Protein AF-A0A662PT00-F1 (afdb_monomer)

Solvent-accessible surface area (backbone atoms only — not comparable to full-atom values): 11000 Å² total; per-residue (Å²): 103,77,33,67,69,45,41,47,50,52,53,50,53,51,46,48,49,36,34,76,76,69,68,42,86,47,63,76,59,50,53,53,51,47,54,52,42,52,54,47,51,52,52,52,43,53,51,30,58,77,70,45,34,63,78,42,33,26,38,29,26,56,94,48,41,64,36,47,46,68,60,37,38,37,73,79,45,68,42,72,57,62,95,73,62,49,72,69,56,53,53,50,51,54,50,51,33,57,77,68,60,28,44,34,20,37,29,41,55,93,59,52,52,66,63,37,44,56,51,9,64,78,50,79,25,35,61,37,78,32,62,93,56,50,65,81,43,97,86,22,78,36,67,65,48,31,51,51,53,41,52,48,49,50,53,54,39,50,55,51,38,52,50,52,55,49,50,56,50,50,54,51,53,52,51,51,52,52,53,52,51,52,52,50,52,52,51,52,52,52,52,51,52,50,52,53,51,50,44,70,71,70,70,119

Nearest PDB structures (foldseek):
  4cl2-assembly1_A  TM=7.801E-01  e=2.275E-05  Candidatus Liberibacter asiaticus str. psy62
  4udo-assembly1_A  TM=7.852E-01  e=2.873E-05  Candidatus Liberibacter asiaticus
  6ixi-assembly1_A  TM=7.881E-01  e=6.137E-05  Candidatus Liberibacter asiaticus str. psy62
  5z2j-assembly1_A  TM=7.847E-01  e=5.151E-05  Candidatus Liberibacter asiaticus str. psy62
  5z35-assembly1_A  TM=7.641E-01  e=4.324E-05  Candidatus Liberibacter asiaticus str. psy62

Foldseek 3Di:
DLALVVVLVVLVVVQVCCCPPVVDHCPVVSVVVNVLSVVLLVVLLVVLVVLVQQLAEEEEEPVCVVLSVSSRHHHQHYDYQPVPDDPVNLVVLLVSLQVSLHAEYEAEVVSDQPSSVVSCVSSVHFYFYAYDDAPPDPVRHDSSSSSVVRSVSVSVRSVVSVVSVVVVVVVVVVVVVVVVVVVVVVVVVVVVVVVVVCPVVVPD

Structure (mmCIF, N/CA/C/O backbone):
data_AF-A0A662PT00-F1
#
_entry.id   AF-A0A662PT00-F1
#
loop_
_atom_site.group_PDB
_atom_site.id
_atom_site.type_symbol
_atom_site.label_atom_id
_atom_site.label_alt_id
_atom_site.label_comp_id
_atom_site.label_asym_id
_atom_site.label_entity_id
_atom_site.label_seq_id
_atom_site.pdbx_PDB_ins_code
_atom_site.Cartn_x
_atom_site.Cartn_y
_atom_site.Cartn_z
_atom_site.occupancy
_atom_site.B_iso_or_equiv
_atom_site.auth_seq_id
_atom_site.auth_comp_id
_atom_site.auth_asym_id
_atom_site.auth_atom_id
_atom_site.pdbx_PDB_model_num
ATOM 1 N N . TRP A 1 1 ? 2.957 -1.335 -15.073 1.00 71.12 1 TRP A N 1
ATOM 2 C CA . TRP A 1 1 ? 4.395 -1.021 -15.154 1.00 71.12 1 TRP A CA 1
ATOM 3 C C . TRP A 1 1 ? 5.099 -1.105 -13.794 1.00 71.12 1 TRP A C 1
ATOM 5 O O . TRP A 1 1 ? 6.283 -1.391 -13.790 1.00 71.12 1 TRP A O 1
ATOM 15 N N . ASN A 1 2 ? 4.392 -0.961 -12.662 1.00 83.88 2 ASN A N 1
ATOM 16 C CA . ASN A 1 2 ? 4.976 -1.017 -11.305 1.00 83.88 2 ASN A CA 1
ATOM 17 C C . ASN A 1 2 ? 5.178 -2.421 -10.706 1.00 83.88 2 ASN A C 1
ATOM 19 O O . ASN A 1 2 ? 5.623 -2.535 -9.570 1.00 83.88 2 ASN A O 1
ATOM 23 N N . THR A 1 3 ? 4.798 -3.494 -11.401 1.00 95.62 3 THR A N 1
ATOM 24 C CA . THR A 1 3 ? 5.005 -4.868 -10.913 1.00 95.62 3 THR A CA 1
ATOM 25 C C . THR A 1 3 ? 6.384 -5.376 -11.337 1.00 95.62 3 THR A C 1
ATOM 27 O O . THR A 1 3 ? 6.874 -4.939 -12.380 1.00 95.62 3 THR A O 1
ATOM 30 N N . PRO A 1 4 ? 7.009 -6.321 -10.605 1.00 96.50 4 PRO A N 1
ATOM 31 C CA . PRO A 1 4 ? 8.323 -6.850 -10.972 1.00 96.50 4 PRO A CA 1
ATOM 32 C C . PRO A 1 4 ? 8.405 -7.323 -12.423 1.00 96.50 4 PRO A C 1
ATOM 34 O O . PRO A 1 4 ? 9.339 -6.962 -13.131 1.00 96.50 4 PRO A O 1
ATOM 37 N N . ASP A 1 5 ? 7.408 -8.069 -12.901 1.00 96.69 5 ASP A N 1
ATOM 38 C CA . ASP A 1 5 ? 7.410 -8.579 -14.275 1.00 96.69 5 ASP A CA 1
ATOM 39 C C . ASP A 1 5 ? 7.285 -7.466 -15.312 1.00 96.69 5 ASP A C 1
ATOM 41 O O . ASP A 1 5 ? 8.015 -7.474 -16.303 1.00 96.69 5 ASP A O 1
ATOM 45 N N . ALA A 1 6 ? 6.446 -6.460 -15.051 1.00 95.00 6 ALA A N 1
ATOM 46 C CA . ALA A 1 6 ? 6.328 -5.312 -15.940 1.00 95.00 6 ALA A CA 1
ATOM 47 C C . ALA A 1 6 ? 7.619 -4.476 -15.957 1.00 95.00 6 ALA A C 1
ATOM 49 O O . ALA A 1 6 ? 8.035 -4.024 -17.020 1.00 95.00 6 ALA A O 1
ATOM 50 N N . ILE A 1 7 ? 8.286 -4.300 -14.810 1.00 94.50 7 ILE A N 1
ATOM 51 C CA . ILE A 1 7 ? 9.591 -3.626 -14.739 1.00 94.50 7 ILE A CA 1
ATOM 52 C C . ILE A 1 7 ? 10.624 -4.416 -15.552 1.00 94.50 7 ILE A C 1
ATOM 54 O O . ILE A 1 7 ? 11.298 -3.840 -16.404 1.00 94.50 7 ILE A O 1
ATOM 58 N N . LYS A 1 8 ? 10.725 -5.736 -15.344 1.00 97.12 8 LYS A N 1
ATOM 59 C CA . LYS A 1 8 ? 11.657 -6.604 -16.084 1.00 97.12 8 LYS A CA 1
ATOM 60 C C . LYS A 1 8 ? 11.428 -6.531 -17.592 1.00 97.12 8 LYS A C 1
ATOM 62 O O . LYS A 1 8 ? 12.392 -6.445 -18.346 1.00 97.12 8 LYS A O 1
ATOM 67 N N . GLU A 1 9 ? 10.173 -6.543 -18.035 1.00 97.31 9 GLU A N 1
ATOM 68 C CA . GLU A 1 9 ? 9.821 -6.386 -19.448 1.00 97.31 9 GLU A CA 1
ATOM 69 C C . GLU A 1 9 ? 10.352 -5.060 -20.011 1.00 97.31 9 GLU A C 1
ATOM 71 O O . GLU A 1 9 ? 11.078 -5.073 -21.003 1.00 97.31 9 GLU A O 1
ATOM 76 N N . ARG A 1 10 ? 10.116 -3.933 -19.324 1.00 95.38 10 ARG A N 1
ATOM 77 C CA . ARG A 1 10 ? 10.639 -2.629 -19.765 1.00 95.38 10 ARG A CA 1
ATOM 78 C C . ARG A 1 10 ? 12.167 -2.595 -19.823 1.00 95.38 10 ARG A C 1
ATOM 80 O O . ARG A 1 10 ? 12.727 -2.018 -20.749 1.00 95.38 10 ARG A O 1
ATOM 87 N N . TYR A 1 11 ? 12.853 -3.230 -18.871 1.00 95.88 11 TYR A N 1
ATOM 88 C CA . TYR A 1 11 ? 14.316 -3.342 -18.897 1.00 95.88 11 TYR A CA 1
ATOM 89 C C . TYR A 1 11 ? 14.810 -4.121 -20.123 1.00 95.88 11 TYR A C 1
ATOM 91 O O . TYR A 1 11 ? 15.782 -3.708 -20.757 1.00 95.88 11 TYR A O 1
ATOM 99 N N . ARG A 1 12 ? 14.127 -5.213 -20.490 1.00 98.00 12 ARG A N 1
ATOM 100 C CA . ARG A 1 12 ? 14.444 -5.981 -21.704 1.00 98.00 12 ARG A CA 1
ATOM 101 C C . ARG A 1 12 ? 14.199 -5.166 -22.969 1.00 98.00 12 ARG A C 1
ATOM 103 O O . ARG A 1 12 ? 15.032 -5.207 -23.869 1.00 98.00 12 ARG A O 1
ATOM 110 N N . ASP A 1 13 ? 13.108 -4.407 -23.025 1.00 97.62 13 ASP A N 1
ATOM 111 C CA . ASP A 1 13 ? 12.796 -3.550 -24.173 1.00 97.62 13 ASP A CA 1
ATOM 112 C C . ASP A 1 13 ? 13.850 -2.455 -24.369 1.00 97.62 13 ASP A C 1
ATOM 114 O O . ASP A 1 13 ? 14.323 -2.248 -25.486 1.00 97.62 13 ASP A O 1
ATOM 118 N N . VAL A 1 14 ? 14.286 -1.807 -23.283 1.00 96.81 14 VAL A N 1
ATOM 119 C CA . VAL A 1 14 ? 15.359 -0.802 -23.334 1.00 96.81 14 VAL A CA 1
ATOM 120 C C . VAL A 1 14 ? 16.681 -1.431 -23.773 1.00 96.81 14 VAL A C 1
ATOM 122 O O . VAL A 1 14 ? 17.345 -0.894 -24.654 1.00 96.81 14 VAL A O 1
ATOM 125 N N . ALA A 1 15 ? 17.062 -2.580 -23.209 1.00 98.06 15 ALA A N 1
ATOM 126 C CA . ALA A 1 15 ? 18.290 -3.271 -23.603 1.00 98.06 15 ALA A CA 1
ATOM 127 C C . ALA A 1 15 ? 18.279 -3.678 -25.087 1.00 98.06 15 ALA A C 1
ATOM 129 O O . ALA A 1 15 ? 19.283 -3.502 -25.779 1.00 98.06 15 ALA A O 1
ATOM 130 N N . ARG A 1 16 ? 17.132 -4.156 -25.591 1.00 98.25 16 ARG A N 1
ATOM 131 C CA . ARG A 1 16 ? 16.933 -4.470 -27.013 1.00 98.25 16 ARG A CA 1
ATOM 132 C C . ARG A 1 16 ? 17.108 -3.221 -27.878 1.00 98.25 16 ARG A C 1
ATOM 134 O O . ARG A 1 16 ? 17.896 -3.243 -28.814 1.00 98.25 16 ARG A O 1
ATOM 141 N N . ALA A 1 17 ? 16.461 -2.113 -27.517 1.00 98.38 17 ALA A N 1
ATOM 142 C CA . ALA A 1 17 ? 16.569 -0.858 -28.259 1.00 98.38 17 ALA A CA 1
ATOM 143 C C . ALA A 1 17 ? 18.011 -0.312 -28.297 1.00 98.38 17 ALA A C 1
ATOM 145 O O . ALA A 1 17 ? 18.476 0.135 -29.346 1.00 98.38 17 ALA A O 1
ATOM 146 N N . LEU A 1 18 ? 18.744 -0.386 -27.179 1.00 98.31 18 LEU A N 1
ATOM 147 C CA . LEU A 1 18 ? 20.156 0.014 -27.112 1.00 98.31 18 LEU A CA 1
ATOM 148 C C . LEU A 1 18 ? 21.034 -0.832 -28.045 1.00 98.31 18 LEU A C 1
ATOM 150 O O . LEU A 1 18 ? 21.890 -0.292 -28.751 1.00 98.31 18 LEU A O 1
ATOM 154 N N . LYS A 1 19 ? 20.791 -2.144 -28.096 1.00 97.94 19 LYS A N 1
ATOM 155 C CA . LYS A 1 19 ? 21.510 -3.052 -28.991 1.00 97.94 19 LYS A CA 1
ATOM 156 C C . LYS A 1 19 ? 21.178 -2.786 -30.458 1.00 97.94 19 LYS A C 1
ATOM 158 O O . LYS A 1 19 ? 22.085 -2.659 -31.279 1.00 97.94 19 LYS A O 1
ATOM 163 N N . ASP A 1 20 ? 19.898 -2.666 -30.789 1.00 98.06 20 ASP A N 1
ATOM 164 C CA . ASP A 1 20 ? 19.439 -2.593 -32.176 1.00 98.06 20 ASP A CA 1
ATOM 165 C C . ASP A 1 20 ? 19.802 -1.256 -32.827 1.00 98.06 20 ASP A C 1
ATOM 167 O O . ASP A 1 20 ? 20.324 -1.236 -33.949 1.00 98.06 20 ASP A O 1
ATOM 171 N N . HIS A 1 21 ? 19.599 -0.151 -32.104 1.00 98.31 21 HIS A N 1
ATOM 172 C CA . HIS A 1 21 ? 19.753 1.199 -32.646 1.00 98.31 21 HIS A CA 1
ATOM 173 C C . HIS A 1 21 ? 21.119 1.824 -32.371 1.00 98.31 21 HIS A C 1
ATOM 175 O O . HIS A 1 21 ? 21.613 2.569 -33.213 1.00 98.31 21 HIS A O 1
ATOM 181 N N . LEU A 1 22 ? 21.739 1.526 -31.225 1.00 97.94 22 LEU A N 1
ATOM 182 C CA . LEU A 1 22 ? 23.010 2.146 -30.825 1.00 97.94 22 LEU A CA 1
ATOM 183 C C . LEU A 1 22 ? 24.193 1.174 -30.845 1.00 97.94 22 LEU A C 1
ATOM 185 O O . LEU A 1 22 ? 25.317 1.589 -30.582 1.00 97.94 22 LEU A O 1
ATOM 189 N N . LYS A 1 23 ? 23.958 -0.109 -31.155 1.00 97.69 23 LYS A N 1
ATOM 190 C CA . LYS A 1 23 ? 24.977 -1.176 -31.134 1.00 97.69 23 LYS A CA 1
ATOM 191 C C . LYS A 1 23 ? 25.683 -1.305 -29.778 1.00 97.69 23 LYS A C 1
ATOM 193 O O . LYS A 1 23 ? 26.814 -1.777 -29.705 1.00 97.69 23 LYS A O 1
ATOM 198 N N . LEU A 1 24 ? 25.001 -0.912 -28.701 1.00 97.81 24 LEU A N 1
ATOM 199 C CA . LEU A 1 24 ? 25.491 -1.030 -27.331 1.00 97.81 24 LEU A CA 1
ATOM 200 C C . LEU A 1 24 ? 24.975 -2.331 -26.714 1.00 97.81 24 LEU A C 1
ATOM 202 O O . LEU A 1 24 ? 23.777 -2.466 -26.465 1.00 97.81 24 LEU A O 1
ATOM 206 N N . ASP A 1 25 ? 25.877 -3.273 -26.439 1.00 97.00 25 ASP A N 1
ATOM 207 C CA . ASP A 1 25 ? 25.532 -4.478 -25.684 1.00 97.00 25 ASP A CA 1
ATOM 208 C C . ASP A 1 25 ? 25.566 -4.195 -24.177 1.00 97.00 25 ASP A C 1
ATOM 210 O O . ASP A 1 25 ? 26.591 -3.820 -23.606 1.00 97.00 25 ASP A O 1
ATOM 214 N N . VAL A 1 26 ? 24.412 -4.355 -23.533 1.00 97.88 26 VAL A N 1
ATOM 215 C CA . VAL A 1 26 ? 24.227 -4.154 -22.092 1.00 97.88 26 VAL A CA 1
ATOM 216 C C . VAL A 1 26 ? 23.716 -5.415 -21.390 1.00 97.88 26 VAL A C 1
ATOM 218 O O . VAL A 1 26 ? 23.198 -5.313 -20.278 1.00 97.88 26 VAL A O 1
ATOM 221 N N . SER A 1 27 ? 23.859 -6.593 -22.008 1.00 97.00 27 SER A N 1
ATOM 222 C CA . SER A 1 27 ? 23.296 -7.863 -21.517 1.00 97.00 27 SER A CA 1
ATOM 223 C C . SER A 1 27 ? 23.733 -8.184 -20.081 1.00 97.00 27 SER A C 1
ATOM 225 O O . SER A 1 27 ? 22.884 -8.377 -19.215 1.00 97.00 27 SER A O 1
ATOM 227 N N . ASP A 1 28 ? 25.026 -8.056 -19.761 1.00 97.50 28 ASP A N 1
ATOM 228 C CA . ASP A 1 28 ? 25.530 -8.276 -18.395 1.00 97.50 28 ASP A CA 1
ATOM 229 C C . ASP A 1 28 ? 24.889 -7.338 -17.357 1.00 97.50 28 ASP A C 1
ATOM 231 O O . ASP A 1 28 ? 24.676 -7.702 -16.196 1.00 97.50 28 ASP A O 1
ATOM 235 N N . ARG A 1 29 ? 24.623 -6.080 -17.741 1.00 96.94 29 ARG A N 1
ATOM 236 C CA . ARG A 1 29 ? 23.976 -5.093 -16.860 1.00 96.94 29 ARG A CA 1
ATOM 237 C C . ARG A 1 29 ? 22.498 -5.422 -16.689 1.00 96.94 29 ARG A C 1
ATOM 239 O O . ARG A 1 29 ? 21.998 -5.333 -15.568 1.00 96.94 29 ARG A O 1
ATOM 246 N N . LEU A 1 30 ? 21.830 -5.812 -17.774 1.00 97.88 30 LEU A N 1
ATOM 247 C CA . LEU A 1 30 ? 20.444 -6.260 -17.758 1.00 97.88 30 LEU A CA 1
ATOM 248 C C . LEU A 1 30 ? 20.278 -7.442 -16.799 1.00 97.88 30 LEU A C 1
ATOM 250 O O . LEU A 1 30 ? 19.452 -7.350 -15.896 1.00 97.88 30 LEU A O 1
ATOM 254 N N . ASP A 1 31 ? 21.099 -8.484 -16.913 1.00 98.19 31 ASP A N 1
ATOM 255 C CA . ASP A 1 31 ? 20.992 -9.688 -16.079 1.00 98.19 31 ASP A CA 1
ATOM 256 C C . ASP A 1 31 ? 21.139 -9.384 -14.586 1.00 98.19 31 ASP A C 1
ATOM 258 O O . ASP A 1 31 ? 20.368 -9.884 -13.757 1.00 98.19 31 ASP A O 1
ATOM 262 N N . ARG A 1 32 ? 22.061 -8.481 -14.226 1.00 97.38 32 ARG A N 1
ATOM 263 C CA . ARG A 1 32 ? 22.185 -7.993 -12.843 1.00 97.38 32 ARG A CA 1
ATOM 264 C C . ARG A 1 32 ? 20.936 -7.247 -12.383 1.00 97.38 32 ARG A C 1
ATOM 266 O O . ARG A 1 32 ? 20.493 -7.443 -11.251 1.00 97.38 32 ARG A O 1
ATOM 273 N N . CYS A 1 33 ? 20.358 -6.398 -13.233 1.00 96.56 33 CYS A N 1
ATOM 274 C CA . CYS A 1 33 ? 19.126 -5.681 -12.912 1.00 96.56 33 CYS A CA 1
ATOM 275 C C . CYS A 1 33 ? 17.938 -6.635 -12.731 1.00 96.56 33 CYS A C 1
ATOM 277 O O . CYS A 1 33 ? 17.226 -6.513 -11.735 1.00 96.56 33 CYS A O 1
ATOM 279 N N . LEU A 1 34 ? 17.754 -7.601 -13.636 1.00 98.00 34 LEU A N 1
ATOM 280 C CA . LEU A 1 34 ? 16.685 -8.601 -13.557 1.00 98.00 34 LEU A CA 1
ATOM 281 C C . LEU A 1 34 ? 16.813 -9.445 -12.281 1.00 98.00 34 LEU A C 1
ATOM 283 O O . LEU A 1 34 ? 15.862 -9.523 -11.504 1.00 98.00 34 LEU A O 1
ATOM 287 N N . SER A 1 35 ? 18.013 -9.959 -11.996 1.00 97.69 35 SER A N 1
ATOM 288 C CA . SER A 1 35 ? 18.291 -10.733 -10.776 1.00 97.69 35 SER A CA 1
ATOM 289 C C . SER A 1 35 ? 17.997 -9.931 -9.505 1.00 97.69 35 SER A C 1
ATOM 291 O O . SER A 1 35 ? 17.444 -10.446 -8.533 1.00 97.69 35 SER A O 1
ATOM 293 N N . ARG A 1 36 ? 18.334 -8.634 -9.502 1.00 96.56 36 ARG A N 1
ATOM 294 C CA . ARG A 1 36 ? 18.062 -7.743 -8.368 1.00 96.56 36 ARG A CA 1
ATOM 295 C C . ARG A 1 36 ? 16.564 -7.497 -8.174 1.00 96.56 36 ARG A C 1
ATOM 297 O O . ARG A 1 36 ? 16.127 -7.420 -7.026 1.00 96.56 36 ARG A O 1
ATOM 304 N N . ILE A 1 37 ? 15.797 -7.377 -9.259 1.00 97.56 37 ILE A N 1
ATOM 305 C CA . ILE A 1 37 ? 14.335 -7.250 -9.205 1.00 97.56 37 ILE A CA 1
ATOM 306 C C . ILE A 1 37 ? 13.723 -8.514 -8.593 1.00 97.56 37 ILE A C 1
ATOM 308 O 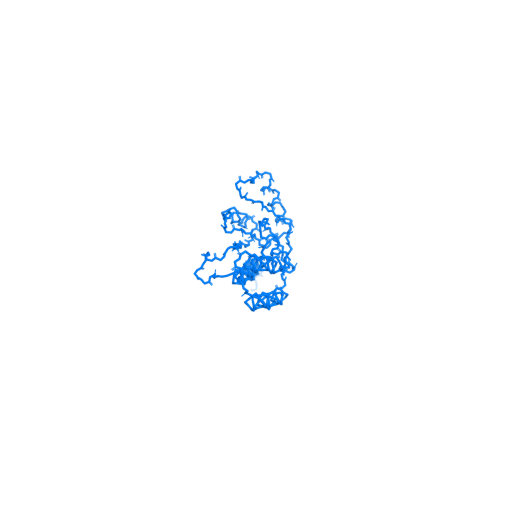O . ILE A 1 37 ? 12.936 -8.392 -7.658 1.00 97.56 37 ILE A O 1
ATOM 312 N N . ASP A 1 38 ? 14.126 -9.704 -9.043 1.00 98.19 38 ASP A N 1
ATOM 313 C CA . ASP A 1 38 ? 13.586 -10.976 -8.538 1.00 98.19 38 ASP A CA 1
ATOM 314 C C . ASP A 1 38 ? 13.935 -11.218 -7.063 1.00 98.19 38 ASP A C 1
ATOM 316 O O . ASP A 1 38 ? 13.073 -11.612 -6.269 1.00 98.19 38 ASP A O 1
ATOM 320 N N . ALA A 1 39 ? 15.170 -10.906 -6.659 1.00 98.06 39 ALA A N 1
ATOM 321 C CA . ALA A 1 39 ? 15.586 -11.005 -5.262 1.00 98.06 39 ALA A CA 1
ATOM 322 C C . ALA A 1 39 ? 14.716 -10.124 -4.350 1.00 98.06 39 ALA A C 1
ATOM 324 O O . ALA A 1 39 ? 14.270 -10.561 -3.290 1.00 98.06 39 ALA A O 1
ATOM 325 N N . ILE A 1 40 ? 14.433 -8.890 -4.772 1.00 97.56 40 ILE A N 1
ATOM 326 C CA . ILE A 1 40 ? 13.632 -7.954 -3.975 1.00 97.56 40 ILE A CA 1
ATOM 327 C C . ILE A 1 40 ? 12.153 -8.306 -4.023 1.00 97.56 40 ILE A C 1
ATOM 329 O O . ILE A 1 40 ? 11.498 -8.262 -2.989 1.00 97.56 40 ILE A O 1
ATOM 333 N N . ALA A 1 41 ? 11.631 -8.718 -5.176 1.00 98.12 41 ALA A N 1
ATOM 334 C CA . ALA A 1 41 ? 10.270 -9.225 -5.292 1.00 98.12 41 ALA A CA 1
ATOM 335 C C . ALA A 1 41 ? 10.023 -10.377 -4.304 1.00 98.12 41 ALA A C 1
ATOM 337 O O . ALA A 1 41 ? 9.034 -10.359 -3.573 1.00 98.12 41 ALA A O 1
ATOM 338 N N . THR A 1 42 ? 10.966 -11.320 -4.219 1.00 98.44 42 THR A N 1
ATOM 339 C CA . THR A 1 42 ? 10.922 -12.447 -3.276 1.00 98.44 42 THR A CA 1
ATOM 340 C C . THR A 1 42 ? 10.948 -11.974 -1.821 1.00 98.44 42 THR A C 1
ATOM 342 O O . THR A 1 42 ? 10.119 -12.398 -1.017 1.00 98.44 42 THR A O 1
ATOM 345 N N . GLN A 1 43 ? 11.8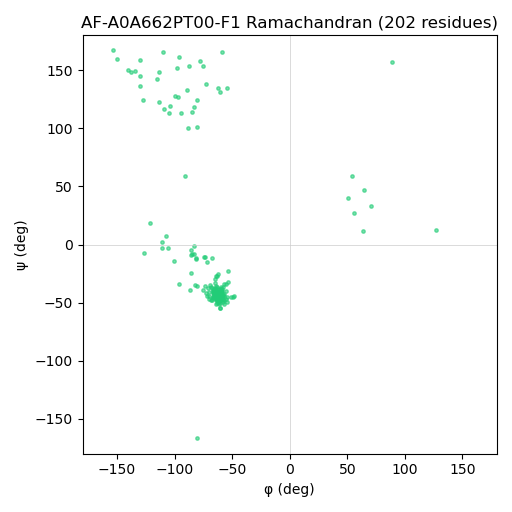57 -11.055 -1.477 1.00 98.31 43 GLN A N 1
ATOM 346 C CA . GLN A 1 43 ? 11.945 -10.483 -0.127 1.00 98.31 43 GLN A CA 1
ATOM 347 C C . GLN A 1 43 ? 10.650 -9.774 0.287 1.00 98.31 43 GLN A C 1
ATOM 349 O O . GLN A 1 43 ? 10.148 -9.995 1.388 1.00 98.31 43 GLN A O 1
ATOM 354 N N . LEU A 1 44 ? 10.093 -8.946 -0.598 1.00 98.38 44 LEU A N 1
ATOM 355 C CA . LEU A 1 44 ? 8.868 -8.197 -0.329 1.00 98.38 44 LEU A CA 1
ATOM 356 C C . LEU A 1 44 ? 7.655 -9.116 -0.222 1.00 98.38 44 LEU A C 1
ATOM 358 O O . LEU A 1 44 ? 6.808 -8.887 0.634 1.00 98.38 44 LEU A O 1
ATOM 362 N N . LYS A 1 45 ? 7.587 -10.178 -1.031 1.00 98.12 45 LYS A N 1
ATOM 363 C CA . LYS A 1 45 ? 6.536 -11.194 -0.923 1.00 98.12 45 LYS A CA 1
ATOM 364 C C . LYS A 1 45 ? 6.573 -11.928 0.407 1.00 98.12 45 LYS A C 1
ATOM 366 O O . LYS A 1 45 ? 5.543 -12.012 1.067 1.00 98.12 45 LYS A O 1
ATOM 371 N N . LYS A 1 46 ? 7.758 -12.369 0.832 1.00 98.38 46 LYS A N 1
ATOM 372 C CA . LYS A 1 46 ? 7.938 -12.987 2.147 1.00 98.38 46 LYS A CA 1
ATOM 373 C C . LYS A 1 46 ? 7.501 -12.037 3.264 1.00 98.38 46 LYS A C 1
ATOM 375 O O . LYS A 1 46 ? 6.726 -12.419 4.134 1.00 98.38 46 LYS A O 1
ATOM 380 N N . ARG A 1 47 ? 7.937 -10.774 3.211 1.00 98.25 47 ARG A N 1
ATOM 381 C CA . ARG A 1 47 ? 7.549 -9.778 4.216 1.00 98.25 47 ARG A CA 1
ATOM 382 C C . ARG A 1 47 ? 6.043 -9.508 4.221 1.00 98.25 47 ARG A C 1
ATOM 384 O O . ARG A 1 47 ? 5.450 -9.357 5.281 1.00 98.25 47 ARG A O 1
ATOM 391 N N . ALA A 1 48 ? 5.422 -9.466 3.048 1.00 98.06 48 ALA A N 1
ATOM 392 C CA . ALA A 1 48 ? 3.984 -9.287 2.914 1.00 98.06 48 ALA A CA 1
ATOM 393 C C . ALA A 1 48 ? 3.193 -10.450 3.542 1.00 98.06 48 ALA A C 1
ATOM 395 O O . ALA A 1 48 ? 2.147 -10.227 4.149 1.00 98.06 48 ALA A O 1
ATOM 396 N N . GLU A 1 49 ? 3.699 -11.680 3.442 1.00 96.81 49 GLU A N 1
ATOM 397 C CA . GLU A 1 49 ? 3.122 -12.840 4.129 1.00 96.81 49 GLU A CA 1
ATOM 398 C C . GLU A 1 49 ? 3.272 -12.738 5.651 1.00 96.81 49 GLU A C 1
ATOM 400 O O . GLU A 1 49 ? 2.289 -12.935 6.358 1.00 96.81 49 GLU A O 1
ATOM 405 N N . GLU A 1 50 ? 4.453 -12.355 6.148 1.00 96.62 50 GLU A N 1
ATOM 406 C CA . GLU A 1 50 ? 4.712 -12.152 7.585 1.00 96.62 50 GLU A CA 1
ATOM 407 C C . GLU A 1 50 ? 3.798 -11.087 8.211 1.00 96.62 50 GLU A C 1
ATOM 409 O O . GLU A 1 50 ? 3.352 -11.247 9.343 1.00 96.62 50 GLU A O 1
ATOM 414 N N . VAL A 1 51 ? 3.517 -10.007 7.476 1.00 95.94 51 VAL A N 1
ATOM 415 C CA . VAL A 1 51 ? 2.629 -8.911 7.912 1.00 95.94 51 VAL A CA 1
ATOM 416 C C . VAL A 1 51 ? 1.147 -9.243 7.665 1.00 95.94 51 VAL A C 1
ATOM 418 O O . VAL A 1 51 ? 0.262 -8.516 8.098 1.00 95.94 51 VAL A O 1
ATOM 421 N N . GLY A 1 52 ? 0.837 -10.342 6.972 1.00 96.12 52 GLY A N 1
ATOM 422 C CA . GLY A 1 52 ? -0.544 -10.762 6.744 1.00 96.12 52 GLY A CA 1
ATOM 423 C C . GLY A 1 52 ? -1.328 -9.868 5.778 1.00 96.12 52 GLY A C 1
ATOM 424 O O . GLY A 1 52 ? -2.542 -9.752 5.913 1.00 96.12 52 GLY A O 1
ATOM 425 N N . VAL A 1 53 ? -0.685 -9.277 4.759 1.00 96.88 53 VAL A N 1
ATOM 426 C CA . VAL A 1 53 ? -1.316 -8.277 3.861 1.00 96.88 53 VAL A CA 1
ATOM 427 C C . VAL A 1 53 ? -2.628 -8.728 3.199 1.00 96.88 53 VAL A C 1
ATOM 429 O O . VAL A 1 53 ? -3.432 -7.892 2.798 1.00 96.88 53 VAL A O 1
ATOM 432 N N . LYS A 1 54 ? -2.859 -10.041 3.078 1.00 96.44 54 LYS A N 1
ATOM 433 C CA . LYS A 1 54 ? -4.046 -10.624 2.431 1.00 96.44 54 LYS A CA 1
ATOM 434 C C . LYS A 1 54 ? -5.354 -10.304 3.158 1.00 96.44 54 LYS A C 1
ATOM 436 O O . LYS A 1 54 ? -6.402 -10.280 2.519 1.00 96.44 54 LYS A O 1
ATOM 441 N N . SER A 1 55 ? -5.310 -10.074 4.472 1.00 96.25 55 SER A N 1
ATOM 442 C 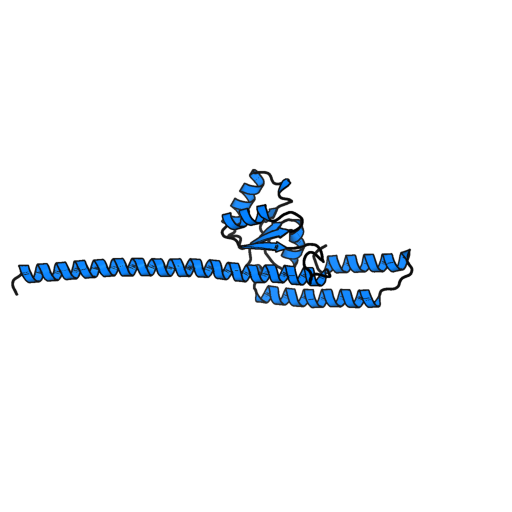CA . SER A 1 55 ? -6.489 -9.676 5.255 1.00 96.25 55 SER A CA 1
ATOM 443 C C . SER A 1 55 ? -6.785 -8.176 5.157 1.00 96.25 55 SER A C 1
ATOM 445 O O . SER A 1 55 ? -7.870 -7.736 5.538 1.00 96.25 55 SER A O 1
ATOM 447 N N . ILE A 1 56 ? -5.846 -7.388 4.625 1.00 98.31 56 ILE A N 1
ATOM 448 C CA . ILE A 1 56 ? -5.930 -5.933 4.578 1.00 98.31 56 ILE A CA 1
ATOM 449 C C . ILE A 1 56 ? -6.735 -5.505 3.355 1.00 98.31 56 ILE A C 1
ATOM 451 O O . ILE A 1 56 ? -6.321 -5.687 2.206 1.00 98.31 56 ILE A O 1
ATOM 455 N N . LYS A 1 57 ? -7.898 -4.910 3.623 1.00 98.69 57 LYS A N 1
ATOM 456 C CA . LYS A 1 57 ? -8.782 -4.327 2.613 1.00 98.69 57 LYS A CA 1
ATOM 457 C C . LYS A 1 57 ? -8.421 -2.873 2.365 1.00 98.69 57 LYS A C 1
ATOM 459 O O . LYS A 1 57 ? -8.266 -2.102 3.314 1.00 98.69 57 LYS A O 1
ATOM 464 N N . VAL A 1 58 ? -8.318 -2.498 1.094 1.00 98.81 58 VAL A N 1
ATOM 465 C CA . VAL A 1 58 ? -7.867 -1.166 0.685 1.00 98.81 58 VAL A CA 1
ATOM 466 C C . VAL A 1 58 ? -8.734 -0.564 -0.407 1.00 98.81 58 VAL A C 1
ATOM 468 O O . VAL A 1 58 ? -9.246 -1.271 -1.278 1.00 98.81 58 VAL A O 1
ATOM 471 N N . ILE A 1 59 ? -8.831 0.763 -0.394 1.00 98.81 59 ILE A N 1
ATOM 472 C CA . ILE A 1 59 ? -9.250 1.548 -1.556 1.00 98.81 59 ILE A CA 1
ATOM 473 C C . ILE A 1 59 ? -7.988 2.106 -2.200 1.00 98.81 59 ILE A C 1
ATOM 475 O O . ILE A 1 59 ? -7.163 2.707 -1.517 1.00 98.81 59 ILE A O 1
ATOM 479 N N . CYS A 1 60 ? -7.803 1.902 -3.500 1.00 98.50 60 CYS A N 1
ATOM 480 C CA . CYS A 1 60 ? -6.538 2.216 -4.161 1.00 98.50 60 CYS A CA 1
ATOM 481 C C . CYS A 1 60 ? -6.739 3.045 -5.425 1.00 98.50 60 CYS A C 1
ATOM 483 O O . CYS A 1 60 ? -7.594 2.728 -6.246 1.00 98.50 60 CYS A O 1
ATOM 485 N N . MET A 1 61 ? -5.917 4.071 -5.631 1.00 97.69 61 MET A N 1
ATOM 486 C CA . MET A 1 61 ? -5.908 4.763 -6.910 1.00 97.69 61 MET A CA 1
ATOM 487 C C . MET A 1 61 ? -5.487 3.798 -8.032 1.00 97.69 61 MET A C 1
ATOM 489 O O . MET A 1 61 ? -4.498 3.069 -7.899 1.00 97.69 61 MET A O 1
ATOM 493 N N . SER A 1 62 ? -6.199 3.813 -9.161 1.00 96.50 62 SER A N 1
ATOM 494 C CA . SER A 1 62 ? -6.056 2.820 -10.239 1.00 96.50 62 SER A CA 1
ATOM 495 C C . SER A 1 62 ? -4.622 2.645 -10.752 1.00 96.50 62 SER A C 1
ATOM 497 O O . SER A 1 62 ? -4.214 1.530 -11.079 1.00 96.50 62 SER A O 1
ATOM 499 N N . TRP A 1 63 ? -3.806 3.707 -10.753 1.00 95.31 63 TRP A N 1
ATOM 500 C CA . TRP A 1 63 ? -2.398 3.645 -11.173 1.00 95.31 63 TRP A CA 1
ATOM 501 C C . TRP A 1 63 ? -1.529 2.731 -10.299 1.00 95.31 63 TRP A C 1
ATOM 503 O O . TRP A 1 63 ? -0.527 2.202 -10.775 1.00 95.31 63 TRP A O 1
ATOM 51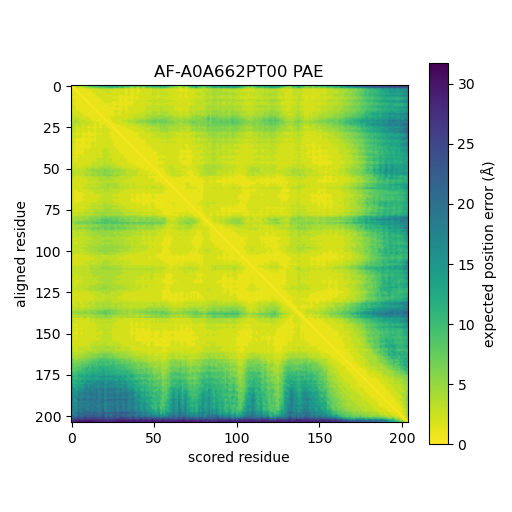3 N N . GLN A 1 64 ? -1.915 2.527 -9.038 1.00 97.81 64 GLN A N 1
ATOM 514 C CA . GLN A 1 64 ? -1.182 1.717 -8.065 1.00 97.81 64 GLN A CA 1
ATOM 515 C C . GLN A 1 64 ? -1.767 0.314 -7.878 1.00 97.81 64 GLN A C 1
ATOM 517 O O . GLN A 1 64 ? -1.076 -0.574 -7.369 1.00 97.81 64 GLN A O 1
ATOM 522 N N . LYS A 1 65 ? -2.996 0.072 -8.351 1.00 97.31 65 LYS A N 1
ATOM 523 C CA . LYS A 1 65 ? -3.729 -1.190 -8.160 1.00 97.31 65 LYS A CA 1
ATOM 524 C C . LYS A 1 65 ? -2.907 -2.423 -8.513 1.00 97.31 65 LYS A C 1
ATOM 526 O O . LYS A 1 65 ? -2.902 -3.388 -7.753 1.00 97.31 65 LYS A O 1
ATOM 531 N N . ALA A 1 66 ? -2.199 -2.400 -9.643 1.00 97.56 66 ALA A N 1
ATOM 532 C CA . ALA A 1 66 ? -1.410 -3.543 -10.094 1.00 97.56 66 ALA A CA 1
ATOM 533 C C . ALA A 1 66 ? -0.300 -3.915 -9.097 1.00 97.56 66 ALA A C 1
ATOM 535 O O . ALA A 1 66 ? -0.114 -5.091 -8.799 1.00 97.56 66 ALA A O 1
ATOM 536 N N . PHE A 1 67 ? 0.411 -2.923 -8.552 1.00 98.19 67 PHE A N 1
ATOM 537 C CA . PHE A 1 67 ? 1.465 -3.152 -7.562 1.00 98.19 67 PHE A CA 1
ATOM 538 C C . PHE A 1 67 ? 0.893 -3.617 -6.221 1.00 98.19 67 PHE A C 1
ATOM 540 O O . PHE A 1 67 ? 1.383 -4.581 -5.641 1.00 98.19 67 PHE A O 1
ATOM 547 N N . VAL A 1 68 ? -0.180 -2.974 -5.763 1.00 98.31 68 VAL A N 1
ATOM 548 C CA . VAL A 1 68 ? -0.860 -3.297 -4.501 1.00 98.31 68 VAL A CA 1
ATOM 549 C C . VAL A 1 68 ? -1.434 -4.719 -4.523 1.00 98.31 68 VAL A C 1
ATOM 551 O O . VAL A 1 68 ? -1.219 -5.496 -3.591 1.00 98.31 68 VAL A O 1
ATOM 554 N N . SER A 1 69 ? -2.085 -5.092 -5.627 1.00 98.12 69 SER A N 1
ATOM 555 C CA . SER A 1 69 ? -2.604 -6.450 -5.840 1.00 98.12 69 SER A CA 1
ATOM 556 C C . SER A 1 69 ? -1.464 -7.458 -5.963 1.00 98.12 69 SER A C 1
ATOM 558 O O . SER A 1 69 ? -1.527 -8.537 -5.377 1.00 98.12 69 SER A O 1
ATOM 560 N N . TRP A 1 70 ? -0.388 -7.101 -6.680 1.00 98.38 70 TRP A N 1
ATOM 561 C CA . TRP A 1 70 ? 0.805 -7.937 -6.750 1.00 98.38 70 TRP A CA 1
ATOM 562 C C . TRP A 1 70 ? 1.392 -8.176 -5.365 1.00 98.38 70 TRP A C 1
ATOM 564 O O . TRP A 1 70 ? 1.754 -9.309 -5.097 1.00 98.38 70 TRP A O 1
ATOM 574 N N . LEU A 1 71 ? 1.459 -7.182 -4.474 1.00 98.19 71 LEU A N 1
ATOM 575 C CA . LEU A 1 71 ? 1.994 -7.365 -3.122 1.00 98.19 71 LEU A CA 1
ATOM 576 C C . LEU A 1 71 ? 1.123 -8.336 -2.306 1.00 98.19 71 LEU A C 1
ATOM 578 O O . LEU A 1 71 ? 1.656 -9.199 -1.611 1.00 98.19 71 LEU A O 1
ATOM 582 N N . GLY A 1 72 ? -0.196 -8.294 -2.511 1.00 98.12 72 GLY A N 1
ATOM 583 C CA . GLY A 1 72 ? -1.155 -9.275 -1.994 1.00 98.12 72 GLY A CA 1
ATOM 584 C C . GLY A 1 72 ? -2.322 -8.679 -1.211 1.00 98.12 72 GLY A C 1
ATOM 585 O O . GLY A 1 72 ? -3.013 -9.434 -0.534 1.00 98.12 72 GLY A O 1
ATOM 586 N N . LEU A 1 73 ? -2.525 -7.359 -1.268 1.00 98.44 73 LEU A N 1
ATOM 587 C CA . LEU A 1 73 ? -3.628 -6.688 -0.580 1.00 98.44 73 LEU A CA 1
ATOM 588 C C . LEU A 1 73 ? -4.955 -6.913 -1.307 1.00 98.44 73 LEU A C 1
ATOM 590 O O . LEU A 1 73 ? -4.994 -7.078 -2.528 1.00 98.44 73 LEU A O 1
ATOM 594 N N . ASN A 1 74 ? -6.051 -6.844 -0.554 1.00 98.25 74 ASN A N 1
ATOM 595 C CA . ASN A 1 74 ? -7.396 -6.932 -1.100 1.00 98.25 74 ASN A CA 1
ATOM 596 C C . ASN A 1 74 ? -7.901 -5.539 -1.511 1.00 98.25 74 ASN A C 1
ATOM 598 O O . ASN A 1 74 ? -8.333 -4.746 -0.673 1.00 98.25 74 ASN A O 1
ATOM 602 N N . VAL A 1 75 ? -7.832 -5.225 -2.805 1.00 98.50 75 VAL A N 1
ATOM 603 C CA . VAL A 1 75 ? -8.351 -3.963 -3.351 1.00 98.50 75 VAL A CA 1
ATOM 604 C C . VAL A 1 75 ? -9.866 -4.075 -3.529 1.00 98.50 75 VAL A C 1
ATOM 606 O O . VAL A 1 75 ? -10.331 -4.655 -4.508 1.00 98.50 75 VAL A O 1
ATOM 609 N N . VAL A 1 76 ? -10.635 -3.509 -2.596 1.00 98.56 76 VAL A N 1
ATOM 610 C CA . VAL A 1 76 ? -12.110 -3.599 -2.596 1.00 98.56 76 VAL A CA 1
ATOM 611 C C . VAL A 1 76 ? -12.776 -2.523 -3.452 1.00 98.56 76 VAL A C 1
ATOM 613 O O . VAL A 1 76 ? -13.882 -2.716 -3.947 1.00 98.56 76 VAL A O 1
ATOM 616 N N . ALA A 1 77 ? -12.097 -1.396 -3.660 1.00 98.38 77 ALA A N 1
ATOM 617 C CA . ALA A 1 77 ? -12.503 -0.385 -4.623 1.00 98.38 77 ALA A CA 1
ATOM 618 C C . ALA A 1 77 ? -11.282 0.352 -5.173 1.00 98.38 77 ALA A C 1
ATOM 620 O O . ALA A 1 77 ? -10.211 0.381 -4.560 1.00 98.38 77 ALA A O 1
ATOM 621 N N . GLU A 1 78 ? -11.464 0.979 -6.326 1.00 97.56 78 GLU A N 1
ATOM 622 C CA . GLU A 1 78 ? -10.464 1.847 -6.925 1.00 97.56 78 GLU A CA 1
ATOM 623 C C . GLU A 1 78 ? -11.060 3.185 -7.336 1.00 97.56 78 GLU A C 1
ATOM 625 O O . GLU A 1 78 ? -12.271 3.302 -7.523 1.00 97.56 78 GLU A O 1
ATOM 630 N N . TYR A 1 79 ? -10.200 4.187 -7.471 1.00 97.62 79 TYR A N 1
ATOM 631 C CA . TYR A 1 79 ? -10.585 5.505 -7.955 1.00 97.62 79 TYR A CA 1
ATOM 632 C C . TYR A 1 79 ? -9.549 6.046 -8.938 1.00 97.62 79 TYR A C 1
ATOM 634 O O . TYR A 1 79 ? -8.358 5.728 -8.870 1.00 97.62 79 TYR A O 1
ATOM 642 N N . GLY A 1 80 ? -10.031 6.838 -9.891 1.00 94.88 80 GLY A N 1
ATOM 643 C CA . GLY A 1 80 ? -9.194 7.512 -10.872 1.00 94.88 80 GLY A CA 1
ATOM 644 C C . GLY A 1 80 ? -8.541 8.783 -10.318 1.00 94.88 80 GLY A C 1
ATOM 645 O O . GLY A 1 80 ? -8.542 9.022 -9.111 1.00 94.88 80 GLY A O 1
ATOM 646 N N . PRO A 1 81 ? -7.985 9.621 -11.204 1.00 91.31 81 PRO A N 1
ATOM 647 C CA . PRO A 1 81 ? -7.498 10.942 -10.832 1.00 91.31 81 PRO A CA 1
ATOM 648 C C . PRO A 1 81 ? -8.590 11.777 -10.129 1.00 91.31 81 PRO A C 1
ATOM 650 O O . PRO A 1 81 ? -9.726 11.787 -10.618 1.00 91.31 81 PRO A O 1
ATOM 653 N N . PRO A 1 82 ? -8.286 12.462 -9.008 1.00 90.06 82 PRO A N 1
ATOM 654 C CA . PRO A 1 82 ? -9.291 13.158 -8.205 1.00 90.06 82 PRO A CA 1
ATOM 655 C C . PRO A 1 82 ? -10.106 14.196 -8.979 1.00 90.06 82 PRO A C 1
ATOM 657 O O . PRO A 1 82 ? -11.296 14.352 -8.730 1.00 90.06 82 PRO A O 1
ATOM 660 N N . GLU A 1 83 ? -9.495 14.865 -9.957 1.00 90.62 83 GLU A N 1
ATOM 661 C CA . GLU A 1 83 ? -10.137 15.880 -10.794 1.00 90.62 83 GLU A CA 1
ATOM 662 C C . GLU A 1 83 ? -11.226 15.322 -11.724 1.00 90.62 83 GLU A C 1
ATOM 664 O O . GLU A 1 83 ? -11.983 16.086 -12.318 1.00 90.62 83 GLU A O 1
ATOM 669 N N . LYS A 1 84 ? -11.305 13.994 -11.859 1.00 91.94 84 LYS A N 1
ATOM 670 C CA . LYS A 1 84 ? -12.293 13.295 -12.691 1.00 91.94 84 LYS A CA 1
ATOM 671 C C . LYS A 1 84 ? -13.389 12.611 -11.879 1.00 91.94 84 LYS A C 1
ATOM 673 O O . LYS A 1 84 ? -14.276 12.016 -12.481 1.00 91.94 84 LYS A O 1
ATOM 678 N N . LEU A 1 85 ? -13.323 12.662 -10.547 1.00 93.81 85 LEU A N 1
ATOM 679 C CA . LEU A 1 85 ? -14.298 11.999 -9.688 1.00 93.81 85 LEU A CA 1
ATOM 680 C C . LEU A 1 85 ? -15.574 12.828 -9.562 1.00 93.81 85 LEU A C 1
ATOM 682 O O . LEU A 1 85 ? -15.560 13.977 -9.125 1.00 93.81 85 LEU A O 1
ATOM 686 N N . SER A 1 86 ? -16.697 12.206 -9.898 1.00 95.56 86 SER A N 1
ATOM 687 C CA . SER A 1 86 ? -18.027 12.740 -9.623 1.00 95.56 86 SER A CA 1
ATOM 688 C C . SER A 1 86 ? -18.422 12.541 -8.157 1.00 95.56 86 SER A C 1
ATOM 690 O O . SER A 1 86 ? -17.949 11.629 -7.476 1.00 95.56 86 SER A O 1
ATOM 692 N N . THR A 1 87 ? -19.371 13.344 -7.667 1.00 94.62 87 THR A N 1
ATOM 693 C CA . THR A 1 87 ? -19.914 13.211 -6.303 1.00 94.62 87 THR A CA 1
ATOM 694 C C . THR A 1 87 ? -20.464 11.808 -6.024 1.00 94.62 87 THR A C 1
ATOM 696 O O . THR A 1 87 ? -20.223 11.254 -4.954 1.00 94.62 87 THR A O 1
ATOM 699 N N . ALA A 1 88 ? -21.140 11.195 -7.002 1.00 96.81 88 ALA A N 1
ATOM 700 C CA . ALA A 1 88 ? -21.704 9.852 -6.867 1.00 96.81 88 ALA A CA 1
ATOM 701 C C . ALA A 1 88 ? -20.620 8.771 -6.702 1.00 96.81 88 ALA A C 1
ATOM 703 O O . ALA A 1 88 ? -20.783 7.829 -5.923 1.00 96.81 88 ALA A O 1
ATOM 704 N N . GLU A 1 89 ? -19.487 8.906 -7.396 1.00 96.81 89 GLU A N 1
ATOM 705 C CA . GLU A 1 89 ? -18.348 7.998 -7.226 1.00 96.81 89 GLU A CA 1
ATOM 706 C C . GLU A 1 89 ? -17.727 8.144 -5.836 1.00 96.81 89 GLU A C 1
ATOM 708 O O . GLU A 1 89 ? -17.433 7.138 -5.189 1.00 96.81 89 GLU A O 1
ATOM 713 N N . VAL A 1 90 ? -17.604 9.374 -5.330 1.00 97.25 90 VAL A N 1
ATOM 714 C CA . VAL A 1 90 ? -17.119 9.630 -3.965 1.00 97.25 90 VAL A CA 1
ATOM 715 C C . VAL A 1 90 ? -18.039 8.995 -2.920 1.00 97.25 90 VAL A C 1
ATOM 717 O O . VAL A 1 90 ? -17.565 8.319 -2.004 1.00 97.25 90 VAL A O 1
ATOM 720 N N . GLU A 1 91 ? -19.355 9.152 -3.060 1.00 97.81 91 GLU A N 1
ATOM 721 C CA . GLU A 1 91 ? -20.332 8.517 -2.168 1.00 97.81 91 GLU A CA 1
ATOM 722 C C . GLU A 1 91 ? -20.237 6.990 -2.200 1.00 97.81 91 GLU A C 1
ATOM 724 O O . GLU A 1 91 ? -20.248 6.343 -1.147 1.00 97.81 91 GLU A O 1
ATOM 729 N N . LYS A 1 92 ? -20.066 6.406 -3.390 1.00 98.12 92 LYS A N 1
ATOM 730 C CA . LYS A 1 92 ? -19.876 4.962 -3.553 1.00 98.12 92 LYS A CA 1
ATOM 731 C C . LYS A 1 92 ? -18.598 4.468 -2.875 1.00 98.12 92 LYS A C 1
ATOM 733 O O . LYS A 1 92 ? -18.634 3.424 -2.220 1.00 98.12 92 LYS A O 1
ATOM 738 N N . LEU A 1 93 ? -17.491 5.204 -2.995 1.00 98.44 93 LEU A N 1
ATOM 739 C CA . LEU A 1 93 ? -16.226 4.875 -2.326 1.00 98.44 93 LEU A CA 1
ATOM 740 C C . LEU A 1 93 ? -16.386 4.885 -0.806 1.00 98.44 93 LEU A C 1
ATOM 742 O O . LEU A 1 93 ? -15.955 3.951 -0.139 1.00 98.44 93 LEU A O 1
ATOM 746 N N . LEU A 1 94 ? -17.063 5.896 -0.260 1.00 98.56 94 LEU A N 1
ATOM 747 C CA . LEU A 1 94 ? -17.323 5.995 1.176 1.00 98.56 94 LEU A CA 1
ATOM 748 C C . LEU A 1 94 ? -18.238 4.885 1.686 1.00 98.56 94 LEU A C 1
ATOM 750 O O . LEU A 1 94 ? -18.004 4.338 2.762 1.00 98.56 94 LEU A O 1
ATOM 754 N N . LYS A 1 95 ? -19.292 4.562 0.930 1.00 98.50 95 LYS A N 1
ATOM 755 C CA . LYS A 1 95 ? -20.197 3.461 1.259 1.00 98.50 95 LYS A CA 1
ATOM 756 C C . LYS A 1 95 ? -19.429 2.140 1.304 1.00 98.50 95 LYS A C 1
ATOM 758 O O . LYS A 1 95 ? -19.419 1.488 2.343 1.00 98.50 95 LYS A O 1
ATOM 763 N N . THR A 1 96 ? -18.717 1.824 0.223 1.00 98.50 96 THR A N 1
ATOM 764 C CA . THR A 1 96 ? -17.907 0.601 0.112 1.00 98.50 96 THR A CA 1
ATOM 765 C C . THR A 1 96 ? -16.855 0.547 1.218 1.00 98.50 96 THR A C 1
ATOM 767 O O . THR A 1 96 ? -16.707 -0.471 1.881 1.00 98.50 96 THR A O 1
ATOM 770 N N . GLY A 1 97 ? -16.165 1.661 1.482 1.00 98.44 97 GLY A N 1
ATOM 771 C CA . GLY A 1 97 ? -15.140 1.746 2.519 1.00 98.44 97 GLY A CA 1
ATOM 772 C C . GLY A 1 97 ? -15.661 1.438 3.921 1.00 98.44 97 GLY A C 1
ATOM 773 O O . GLY A 1 97 ? -15.004 0.715 4.670 1.00 98.44 97 GLY A O 1
ATOM 774 N N . ARG A 1 98 ? -16.860 1.933 4.258 1.00 98.25 98 ARG A N 1
ATOM 775 C CA . ARG A 1 98 ? -17.518 1.651 5.542 1.00 98.25 98 ARG A CA 1
ATOM 776 C C . ARG A 1 98 ? -18.001 0.209 5.647 1.00 98.25 98 ARG A C 1
ATOM 778 O O . ARG A 1 98 ? -17.755 -0.431 6.664 1.00 98.25 98 ARG A O 1
ATOM 785 N N . GLU A 1 99 ? -18.674 -0.293 4.614 1.00 98.31 99 GLU A N 1
ATOM 786 C CA . GLU A 1 99 ? -19.215 -1.661 4.584 1.00 98.31 99 GLU A CA 1
ATOM 787 C C . GLU A 1 99 ? -18.097 -2.703 4.686 1.00 98.31 99 GLU A C 1
ATOM 789 O O . GLU A 1 99 ? -18.172 -3.641 5.480 1.00 98.31 99 GLU A O 1
ATOM 794 N N . GLU A 1 100 ? -17.015 -2.489 3.942 1.00 98.12 100 GLU A N 1
ATOM 795 C CA . GLU A 1 100 ? -15.884 -3.407 3.891 1.00 98.12 100 GLU A CA 1
ATOM 796 C C . GLU A 1 100 ? -14.916 -3.252 5.068 1.00 98.12 100 GLU A C 1
ATOM 798 O O . GLU A 1 100 ? -14.080 -4.138 5.263 1.00 98.12 100 GLU A O 1
ATOM 803 N N . LYS A 1 101 ? -15.045 -2.179 5.864 1.00 97.06 101 LYS A N 1
ATOM 804 C CA . LYS A 1 101 ? -14.106 -1.785 6.930 1.00 97.06 101 LYS A CA 1
ATOM 805 C C . LYS A 1 101 ? -12.682 -1.661 6.392 1.00 97.06 101 LYS A C 1
ATOM 807 O O . LYS A 1 101 ? -11.768 -2.377 6.799 1.00 97.06 101 LYS A O 1
ATOM 812 N N . VAL A 1 102 ? -12.526 -0.782 5.409 1.00 98.38 102 VAL A N 1
ATOM 813 C CA . VAL A 1 102 ? -11.245 -0.535 4.745 1.00 98.38 102 VAL A CA 1
ATOM 814 C C . VAL A 1 102 ? -10.209 -0.039 5.748 1.00 98.38 102 VAL A C 1
ATOM 816 O O . VAL A 1 102 ? -10.462 0.888 6.509 1.00 98.38 102 VAL A O 1
ATOM 819 N N . ALA A 1 103 ? -9.028 -0.653 5.716 1.00 98.50 103 ALA A N 1
ATOM 820 C CA . ALA A 1 103 ? -7.924 -0.301 6.597 1.00 98.50 103 ALA A CA 1
ATOM 821 C C . ALA A 1 103 ? -7.071 0.832 6.022 1.00 98.50 103 ALA A C 1
ATOM 823 O O . ALA A 1 103 ? -6.634 1.715 6.760 1.00 98.50 103 ALA A O 1
ATOM 824 N N . LEU A 1 104 ? -6.834 0.814 4.704 1.00 98.81 104 LEU A N 1
ATOM 825 C CA . LEU A 1 104 ? -5.935 1.755 4.037 1.00 98.81 104 LEU A CA 1
ATOM 826 C C . LEU A 1 104 ? -6.580 2.416 2.815 1.00 98.81 104 LEU A C 1
ATOM 828 O O . LEU A 1 104 ? -7.282 1.766 2.036 1.00 98.81 104 LEU A O 1
ATOM 832 N N . VAL A 1 105 ? -6.243 3.685 2.592 1.00 98.81 105 VAL A N 1
ATOM 833 C CA . VAL A 1 105 ? -6.508 4.397 1.335 1.00 98.81 105 VAL A CA 1
ATOM 834 C C . VAL A 1 105 ? -5.177 4.705 0.665 1.00 98.81 105 VAL A C 1
ATOM 836 O O . VAL A 1 105 ? -4.312 5.336 1.264 1.00 98.81 105 VAL A O 1
ATOM 839 N N . ILE A 1 106 ? -4.995 4.234 -0.566 1.00 98.81 106 ILE A N 1
ATOM 840 C CA . ILE A 1 106 ? -3.717 4.295 -1.275 1.00 98.81 106 ILE A CA 1
ATOM 841 C C . ILE A 1 106 ? -3.793 5.315 -2.410 1.00 98.81 106 ILE A C 1
ATOM 843 O O . ILE A 1 106 ? -4.539 5.113 -3.369 1.00 98.81 106 ILE A O 1
ATOM 847 N N . ASP A 1 107 ? -2.988 6.368 -2.320 1.00 98.50 107 ASP A N 1
ATOM 848 C CA . ASP A 1 107 ? -2.833 7.414 -3.331 1.00 98.50 107 ASP A CA 1
ATOM 849 C C . ASP A 1 107 ? -1.638 7.164 -4.254 1.00 98.50 107 ASP A C 1
ATOM 851 O O . ASP A 1 107 ? -0.674 6.462 -3.927 1.00 98.50 107 ASP A O 1
ATOM 855 N N . ASN A 1 108 ? -1.677 7.837 -5.403 1.00 97.44 108 ASN A N 1
ATOM 856 C CA . ASN A 1 108 ? -0.525 8.033 -6.266 1.00 97.44 108 ASN A CA 1
ATOM 857 C C . ASN A 1 108 ? -0.005 9.467 -6.112 1.00 97.44 108 ASN A C 1
ATOM 859 O O . ASN A 1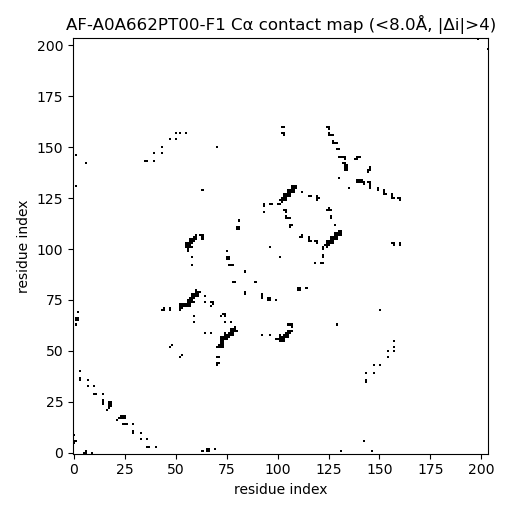 108 ? -0.706 10.409 -6.472 1.00 97.44 108 ASN A O 1
ATOM 863 N N . LEU A 1 109 ? 1.244 9.631 -5.670 1.00 97.25 109 LEU A N 1
ATOM 864 C CA . LEU A 1 109 ? 1.876 10.932 -5.425 1.00 97.25 109 LEU A CA 1
ATOM 865 C C . LEU A 1 109 ? 1.691 11.909 -6.597 1.00 97.25 109 LEU A C 1
ATOM 867 O O . LEU A 1 109 ? 1.354 13.071 -6.396 1.00 97.25 109 LEU A O 1
ATOM 871 N N . GLN A 1 110 ? 1.873 11.430 -7.829 1.00 95.44 110 GLN A N 1
ATOM 872 C CA . GLN A 1 110 ? 1.817 12.256 -9.040 1.00 95.44 110 GLN A CA 1
ATOM 873 C C . GLN A 1 110 ? 0.401 12.672 -9.451 1.00 95.44 110 GLN A C 1
ATOM 875 O O . GLN A 1 110 ? 0.247 13.497 -10.345 1.00 95.44 110 GLN A O 1
ATOM 880 N N . SER A 1 111 ? -0.626 12.093 -8.835 1.00 95.19 111 SER A N 1
ATOM 881 C CA . SER A 1 111 ? -2.032 12.408 -9.104 1.00 95.19 111 SER A CA 1
ATOM 882 C C . SER A 1 111 ? -2.678 13.197 -7.963 1.00 95.19 111 SER A C 1
ATOM 884 O O . SER A 1 111 ? -3.883 13.422 -7.988 1.00 95.19 111 SER A O 1
ATOM 886 N N . GLY A 1 112 ? -1.887 13.625 -6.975 1.00 95.12 112 GLY A N 1
ATOM 887 C CA . GLY A 1 112 ? -2.373 14.313 -5.786 1.00 9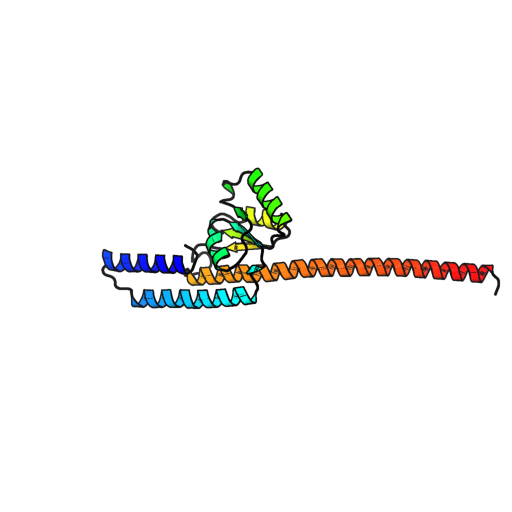5.12 112 GLY A CA 1
ATOM 888 C C . GLY A 1 112 ? -2.755 13.357 -4.654 1.00 95.12 112 GLY A C 1
ATOM 889 O O . GLY A 1 112 ? -3.018 12.177 -4.864 1.00 95.12 112 GLY A O 1
ATOM 890 N N . VAL A 1 113 ? -2.746 13.898 -3.434 1.00 97.25 113 VAL A N 1
ATOM 891 C CA . VAL A 1 113 ? -2.907 13.137 -2.178 1.00 97.25 113 VAL A CA 1
ATOM 892 C C . VAL A 1 113 ? -4.028 13.676 -1.287 1.00 97.25 113 VAL A C 1
ATOM 894 O O . VAL A 1 113 ? -4.352 13.095 -0.258 1.00 97.25 113 VAL A O 1
ATOM 897 N N . GLU A 1 114 ? -4.617 14.815 -1.645 1.00 97.81 114 GLU A N 1
ATOM 898 C CA . GLU A 1 114 ? -5.604 15.495 -0.800 1.00 97.81 114 GLU A CA 1
ATOM 899 C C . GLU A 1 114 ? -6.924 14.721 -0.736 1.00 97.81 114 GLU A C 1
ATOM 901 O O . GLU A 1 114 ? -7.509 14.558 0.333 1.00 97.81 114 GLU A O 1
ATOM 906 N N . PHE A 1 115 ? -7.359 14.170 -1.872 1.00 97.75 115 PHE A N 1
ATOM 907 C CA . PHE A 1 115 ? -8.575 13.366 -1.930 1.00 97.75 115 PHE A CA 1
ATOM 908 C C . PHE A 1 115 ? -8.458 12.090 -1.093 1.00 97.75 115 PHE A C 1
ATOM 910 O O . PHE A 1 115 ? -9.322 11.836 -0.255 1.00 97.75 115 PHE A O 1
ATOM 917 N N . GLY A 1 116 ? -7.390 11.304 -1.274 1.00 98.06 116 GLY A N 1
ATOM 918 C CA . GLY A 1 116 ? -7.207 10.083 -0.498 1.00 98.06 116 GLY A CA 1
ATOM 919 C C . GLY A 1 116 ? -7.012 10.350 0.995 1.00 98.06 116 GLY A C 1
ATOM 920 O O . GLY A 1 116 ? -7.500 9.561 1.803 1.00 98.06 116 GLY A O 1
ATOM 921 N N . ARG A 1 117 ? -6.431 11.498 1.386 1.00 98.44 117 ARG A N 1
ATOM 922 C CA . ARG A 1 117 ? -6.397 11.943 2.792 1.00 98.44 117 ARG A CA 1
ATOM 923 C C . ARG A 1 117 ? -7.802 12.145 3.349 1.00 98.44 117 ARG A C 1
ATOM 925 O O . ARG A 1 117 ? -8.155 11.521 4.345 1.00 98.44 117 ARG A O 1
ATOM 932 N N . SER A 1 118 ? -8.615 12.959 2.674 1.00 98.19 118 SER A N 1
ATOM 933 C CA . SER A 1 118 ? -9.996 13.227 3.091 1.00 98.19 118 SER A CA 1
ATOM 934 C C . SER A 1 118 ? -10.839 11.948 3.137 1.00 98.19 118 SER A C 1
ATOM 936 O O . SER A 1 118 ? -11.653 11.756 4.041 1.00 98.19 118 SER A O 1
ATOM 938 N N . LEU A 1 119 ? -10.636 11.040 2.178 1.00 98.44 119 LEU A N 1
ATOM 939 C CA . LEU A 1 119 ? -11.314 9.750 2.156 1.00 98.44 119 LEU A CA 1
ATOM 940 C C . LEU A 1 119 ? -10.889 8.868 3.339 1.00 98.44 119 LEU A C 1
ATOM 942 O O . LEU A 1 119 ? -11.754 8.268 3.973 1.00 98.44 119 LEU A O 1
ATOM 946 N N . ALA A 1 120 ? -9.592 8.807 3.653 1.00 98.44 120 ALA A N 1
ATOM 947 C CA . ALA A 1 120 ? -9.066 8.029 4.773 1.00 98.44 120 ALA A CA 1
ATOM 948 C C . ALA A 1 120 ? -9.612 8.522 6.120 1.00 98.44 120 ALA A C 1
ATOM 950 O O . ALA A 1 120 ? -10.099 7.716 6.910 1.00 98.44 120 ALA A O 1
ATOM 951 N N . GLU A 1 121 ? -9.610 9.840 6.341 1.00 98.06 121 GLU A N 1
ATOM 952 C CA . GLU A 1 121 ? -10.149 10.470 7.554 1.00 98.06 121 GLU A CA 1
ATOM 953 C C . GLU A 1 121 ? -11.622 10.112 7.778 1.00 98.06 121 GLU A C 1
ATOM 955 O O . GLU A 1 121 ? -12.023 9.748 8.877 1.00 98.06 121 GLU A O 1
ATOM 960 N N . ARG A 1 122 ? -12.440 10.146 6.721 1.00 97.94 122 ARG A N 1
ATOM 961 C CA . ARG A 1 122 ? -13.880 9.838 6.799 1.00 97.94 122 ARG A CA 1
ATOM 962 C C . ARG A 1 122 ? -14.194 8.350 6.968 1.00 97.94 122 ARG A C 1
ATOM 964 O O . ARG A 1 122 ? -15.363 8.001 7.158 1.00 97.94 122 ARG A O 1
ATOM 971 N N . LEU A 1 123 ? -13.195 7.488 6.809 1.00 97.94 123 LEU A N 1
ATOM 972 C CA . LEU A 1 123 ? -13.309 6.035 6.909 1.00 97.94 123 LEU A CA 1
ATOM 973 C C . LEU A 1 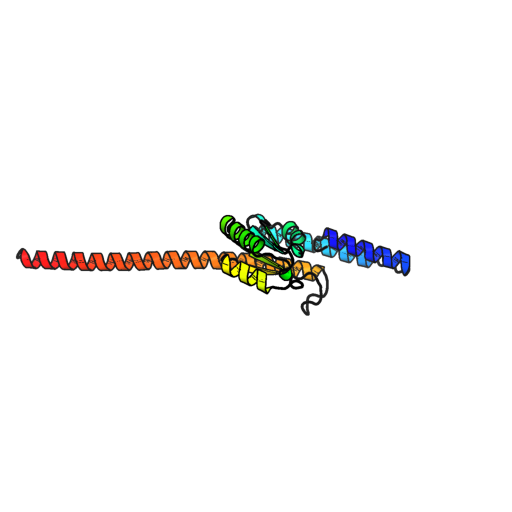123 ? -12.597 5.469 8.142 1.00 97.94 123 LEU A C 1
ATOM 975 O O . LEU A 1 123 ? -12.583 4.250 8.292 1.00 97.94 123 LEU A O 1
ATOM 979 N N . ASP A 1 124 ? -12.001 6.318 8.988 1.00 96.81 124 ASP A N 1
ATOM 980 C CA . ASP A 1 124 ? -11.103 5.895 10.070 1.00 96.81 124 ASP A CA 1
ATOM 981 C C . ASP A 1 124 ? -10.006 4.934 9.558 1.00 96.81 124 ASP A C 1
ATOM 983 O O . ASP A 1 124 ? -9.667 3.928 10.185 1.00 96.81 124 ASP A O 1
ATOM 987 N N . ALA A 1 125 ? -9.474 5.233 8.369 1.00 98.25 125 ALA A N 1
ATOM 988 C CA . ALA A 1 125 ? -8.456 4.457 7.671 1.00 98.25 125 ALA A CA 1
ATOM 989 C C . ALA A 1 125 ? -7.111 5.203 7.650 1.00 98.25 125 ALA A C 1
ATOM 991 O O . ALA A 1 125 ? -7.029 6.407 7.895 1.00 98.25 125 ALA A O 1
ATOM 992 N N . VAL A 1 126 ? -6.028 4.496 7.318 1.00 98.62 126 VAL A N 1
ATOM 993 C CA . VAL A 1 126 ? -4.695 5.099 7.174 1.00 98.62 126 VAL A CA 1
ATOM 994 C C . VAL A 1 126 ? -4.405 5.408 5.706 1.00 98.62 126 VAL A C 1
ATOM 996 O O . VAL A 1 126 ? -4.474 4.536 4.840 1.00 98.62 126 VAL A O 1
ATOM 999 N N . GLN A 1 127 ? -4.037 6.656 5.416 1.00 98.69 127 GLN A N 1
ATOM 1000 C CA . GLN A 1 127 ? -3.568 7.050 4.088 1.00 98.69 127 GLN A CA 1
ATOM 1001 C C . GLN A 1 127 ? -2.158 6.504 3.812 1.00 98.69 127 GLN A C 1
ATOM 1003 O O . GLN A 1 127 ? -1.264 6.609 4.655 1.00 98.69 127 GLN A O 1
ATOM 1008 N N . VAL A 1 128 ? -1.938 6.001 2.596 1.00 98.75 128 VAL A N 1
ATOM 1009 C CA . VAL A 1 128 ? -0.630 5.584 2.076 1.00 98.75 128 VAL A CA 1
ATOM 1010 C C . VAL A 1 128 ? -0.380 6.260 0.738 1.00 98.75 128 VAL A C 1
ATOM 1012 O O . VAL A 1 128 ? -1.154 6.098 -0.197 1.00 98.75 128 VAL A O 1
ATOM 1015 N N . VAL A 1 129 ? 0.731 6.982 0.611 1.00 98.38 129 VAL A N 1
ATOM 1016 C CA . VAL A 1 129 ? 1.093 7.656 -0.642 1.00 98.38 129 VAL A CA 1
ATOM 1017 C C . VAL A 1 129 ? 2.207 6.884 -1.329 1.00 98.38 129 VAL A C 1
ATOM 1019 O O . VAL A 1 129 ? 3.337 6.841 -0.836 1.00 98.38 129 VAL A O 1
ATOM 1022 N N . LEU A 1 130 ? 1.915 6.300 -2.488 1.00 98.38 130 LEU A N 1
ATOM 1023 C CA . LEU A 1 130 ? 2.899 5.592 -3.304 1.00 98.38 130 LEU A CA 1
ATOM 1024 C C . LEU A 1 130 ? 3.426 6.491 -4.417 1.00 98.38 130 LEU A C 1
ATOM 1026 O O . LEU A 1 130 ? 2.733 7.391 -4.884 1.00 98.38 130 LEU A O 1
ATOM 1030 N N . THR A 1 131 ? 4.656 6.240 -4.854 1.00 97.25 131 THR A N 1
ATOM 1031 C CA . THR A 1 131 ? 5.253 6.948 -5.989 1.00 97.25 131 THR A CA 1
ATOM 1032 C C . THR A 1 131 ? 5.508 6.000 -7.141 1.00 97.25 131 THR A C 1
ATOM 1034 O O . THR A 1 131 ? 5.899 4.849 -6.965 1.00 97.25 131 THR A O 1
ATOM 1037 N N . ASN A 1 132 ? 5.293 6.514 -8.336 1.00 94.50 132 ASN A N 1
ATOM 1038 C CA . ASN A 1 132 ? 5.567 5.834 -9.584 1.00 94.50 132 ASN A CA 1
ATOM 1039 C C . ASN A 1 132 ? 7.044 5.953 -9.994 1.00 94.50 132 ASN A C 1
ATOM 1041 O O . ASN A 1 132 ? 7.624 5.024 -10.554 1.00 94.50 132 ASN A O 1
ATOM 1045 N N . PHE A 1 133 ? 7.682 7.081 -9.696 1.00 94.25 133 PHE A N 1
ATOM 1046 C CA . PHE A 1 133 ? 8.954 7.427 -10.318 1.00 94.25 133 PHE A CA 1
ATOM 1047 C C . PHE A 1 133 ? 10.118 7.435 -9.326 1.00 94.25 133 PHE A C 1
ATOM 1049 O O . PHE A 1 133 ? 9.934 7.791 -8.158 1.00 94.25 133 PHE A O 1
ATOM 1056 N N . PRO A 1 134 ? 11.334 7.090 -9.790 1.00 94.25 134 PRO A N 1
ATOM 1057 C CA . PRO A 1 134 ? 12.560 7.437 -9.093 1.00 94.25 134 PRO A CA 1
ATOM 1058 C C . PRO A 1 134 ? 12.693 8.958 -8.929 1.00 94.25 134 PRO A C 1
ATOM 1060 O O . PRO A 1 134 ? 12.016 9.737 -9.596 1.00 94.25 134 PRO A O 1
ATOM 1063 N N . TYR A 1 135 ? 13.606 9.373 -8.059 1.00 94.75 135 TYR A N 1
ATOM 1064 C CA . TYR A 1 135 ? 13.977 10.758 -7.774 1.00 94.75 135 TYR A CA 1
ATOM 1065 C C . TYR A 1 135 ? 12.870 11.626 -7.169 1.00 94.75 135 TYR A C 1
ATOM 1067 O O . TYR A 1 135 ? 13.062 12.827 -7.008 1.00 94.75 135 TYR A O 1
ATOM 1075 N N . THR A 1 136 ? 11.751 11.040 -6.736 1.00 93.94 136 THR A N 1
ATOM 1076 C CA . THR A 1 136 ? 10.795 11.754 -5.873 1.00 93.94 136 THR A CA 1
ATOM 1077 C C . THR A 1 136 ? 11.320 11.949 -4.451 1.00 93.94 136 THR A C 1
ATOM 1079 O O . THR A 1 136 ? 10.786 12.761 -3.706 1.00 93.94 136 THR A O 1
ATOM 1082 N N . GLU A 1 137 ? 12.371 11.216 -4.076 1.00 91.19 137 GLU A N 1
ATOM 1083 C CA . GLU A 1 137 ? 13.118 11.378 -2.829 1.00 91.19 137 GLU A CA 1
ATOM 1084 C C . GLU A 1 137 ? 14.622 11.187 -3.125 1.00 91.19 137 GLU A C 1
ATOM 1086 O O . GLU A 1 137 ? 14.959 10.398 -4.016 1.00 91.19 137 GLU A O 1
ATOM 1091 N N . PRO A 1 138 ? 15.550 11.829 -2.381 1.00 89.88 138 PRO A N 1
ATOM 1092 C CA . PRO A 1 138 ? 16.986 11.790 -2.693 1.00 89.88 138 PRO A CA 1
ATOM 1093 C C . PRO A 1 138 ? 17.592 10.383 -2.800 1.00 89.88 138 PRO A C 1
ATOM 1095 O O . PRO A 1 138 ? 18.491 10.148 -3.603 1.00 89.88 138 PRO A O 1
ATOM 1098 N N . LYS A 1 139 ? 17.099 9.427 -2.003 1.00 89.69 139 LYS A N 1
ATOM 1099 C CA . LYS A 1 139 ? 17.592 8.037 -1.985 1.00 89.69 139 LYS A CA 1
ATOM 1100 C C . LYS A 1 139 ? 16.933 7.145 -3.044 1.00 89.69 139 LYS A C 1
ATOM 1102 O O . LYS A 1 139 ? 17.367 6.014 -3.252 1.00 89.69 139 LYS A O 1
ATOM 1107 N N . LEU A 1 140 ? 15.895 7.631 -3.722 1.00 93.62 140 LEU A N 1
ATOM 1108 C CA . LEU A 1 140 ? 15.027 6.826 -4.574 1.00 93.62 140 LEU A CA 1
ATOM 1109 C C . LEU A 1 140 ? 15.513 6.788 -6.023 1.00 93.62 140 LEU A C 1
ATOM 1111 O O . LEU A 1 140 ? 14.820 7.216 -6.929 1.00 93.62 140 LEU A O 1
ATOM 1115 N N . VAL A 1 141 ? 16.726 6.309 -6.265 1.00 94.44 141 VAL A N 1
ATOM 1116 C CA . VAL A 1 141 ? 17.413 6.536 -7.553 1.00 94.44 141 VAL A CA 1
ATOM 1117 C C . VAL A 1 141 ? 17.071 5.534 -8.664 1.00 94.44 141 VAL A C 1
ATOM 1119 O O . VAL A 1 141 ? 17.542 5.677 -9.787 1.00 94.44 141 VAL A O 1
ATOM 1122 N N . ASN A 1 142 ? 16.284 4.492 -8.383 1.00 92.44 142 ASN A N 1
ATOM 1123 C CA . ASN A 1 142 ? 15.871 3.502 -9.384 1.00 92.44 142 ASN A CA 1
ATOM 1124 C C . ASN A 1 142 ? 14.535 2.828 -9.019 1.00 92.44 142 ASN A C 1
ATOM 1126 O O . ASN A 1 142 ? 14.065 2.931 -7.886 1.00 92.44 142 ASN A O 1
ATOM 1130 N N . LEU A 1 143 ? 13.938 2.107 -9.977 1.00 93.88 143 LEU A N 1
ATOM 1131 C CA . LEU A 1 143 ? 12.625 1.461 -9.811 1.00 93.88 143 LEU A CA 1
ATOM 1132 C C . LEU A 1 143 ? 12.596 0.381 -8.727 1.00 93.88 143 LEU A C 1
ATOM 1134 O O . LEU A 1 143 ? 11.563 0.126 -8.115 1.00 93.88 143 LEU A O 1
ATOM 1138 N N . THR A 1 144 ? 13.733 -0.240 -8.455 1.00 93.56 144 THR A N 1
ATOM 1139 C CA . THR A 1 144 ? 13.842 -1.263 -7.424 1.00 93.56 144 THR A CA 1
ATOM 1140 C C . THR A 1 144 ? 13.807 -0.655 -6.017 1.00 93.56 144 THR A C 1
ATOM 1142 O O . THR A 1 144 ? 13.195 -1.222 -5.111 1.00 93.56 144 THR A O 1
ATOM 1145 N N . GLU A 1 145 ? 14.388 0.533 -5.836 1.00 95.06 145 GLU A N 1
ATOM 1146 C CA . GLU A 1 145 ? 14.239 1.313 -4.605 1.00 95.06 145 GLU A CA 1
ATOM 1147 C C . GLU A 1 145 ? 12.823 1.897 -4.474 1.00 95.06 145 GLU A C 1
ATOM 1149 O O . GLU A 1 145 ? 12.260 1.848 -3.383 1.00 95.06 145 GLU A O 1
ATOM 1154 N N . VAL A 1 146 ? 12.191 2.337 -5.576 1.00 96.38 146 VAL A N 1
ATOM 1155 C CA . VAL A 1 146 ? 10.754 2.707 -5.605 1.00 96.38 146 VAL A CA 1
ATOM 1156 C C . VAL A 1 146 ? 9.887 1.562 -5.085 1.00 96.38 146 VAL A C 1
ATOM 1158 O O . VAL A 1 146 ? 9.067 1.756 -4.187 1.00 96.38 146 VAL A O 1
ATOM 1161 N N . MET A 1 147 ? 10.105 0.354 -5.603 1.00 96.06 147 MET A N 1
ATOM 1162 C CA . MET A 1 147 ? 9.365 -0.842 -5.212 1.00 96.06 147 MET A CA 1
ATOM 1163 C C . MET A 1 147 ? 9.513 -1.153 -3.715 1.00 96.06 147 MET A C 1
ATOM 1165 O O . MET A 1 147 ? 8.508 -1.372 -3.037 1.00 96.06 147 MET A O 1
ATOM 1169 N N . LYS A 1 148 ? 10.740 -1.120 -3.176 1.00 96.81 148 LYS A N 1
ATOM 1170 C CA . LYS A 1 148 ? 10.980 -1.302 -1.733 1.00 96.81 148 LYS A CA 1
ATOM 1171 C C . LYS A 1 148 ? 10.287 -0.241 -0.896 1.00 96.81 148 LYS A C 1
ATOM 1173 O O . LYS A 1 148 ? 9.596 -0.571 0.060 1.00 96.81 148 LYS A O 1
ATOM 1178 N N . ARG A 1 149 ? 10.479 1.029 -1.252 1.00 97.44 149 ARG A N 1
ATOM 1179 C CA . ARG A 1 149 ? 9.912 2.168 -0.530 1.00 97.44 149 ARG A CA 1
ATOM 1180 C C . ARG A 1 149 ? 8.392 2.073 -0.484 1.00 97.44 149 ARG A C 1
ATOM 1182 O O . ARG A 1 149 ? 7.809 2.250 0.578 1.00 97.44 149 ARG A O 1
ATOM 1189 N N . ASN A 1 150 ? 7.754 1.757 -1.610 1.00 98.25 150 ASN A N 1
ATOM 1190 C CA . ASN A 1 150 ? 6.301 1.626 -1.681 1.00 98.25 150 ASN A CA 1
ATOM 1191 C C . ASN A 1 150 ? 5.781 0.445 -0.854 1.00 98.25 150 ASN A C 1
ATOM 1193 O O . ASN A 1 150 ? 4.785 0.599 -0.154 1.00 98.25 150 ASN A O 1
ATOM 1197 N N . ALA A 1 151 ? 6.448 -0.712 -0.897 1.00 98.38 151 ALA A N 1
ATOM 1198 C CA . ALA A 1 151 ? 6.067 -1.848 -0.060 1.00 98.38 151 ALA A CA 1
ATOM 1199 C C . ALA A 1 151 ? 6.230 -1.537 1.436 1.00 98.38 151 ALA A C 1
ATOM 1201 O O . ALA A 1 151 ? 5.315 -1.798 2.210 1.00 98.38 151 ALA A O 1
ATOM 1202 N N . ASN A 1 152 ? 7.342 -0.911 1.832 1.00 98.25 152 ASN A N 1
ATOM 1203 C CA . ASN A 1 152 ? 7.573 -0.516 3.222 1.00 98.25 152 ASN A CA 1
ATOM 1204 C C . ASN A 1 152 ? 6.539 0.504 3.707 1.00 98.25 152 ASN A C 1
ATOM 1206 O O . ASN A 1 152 ? 5.989 0.324 4.783 1.00 98.25 152 ASN A O 1
ATOM 1210 N N . ALA A 1 153 ? 6.186 1.499 2.886 1.00 98.56 153 ALA A N 1
ATOM 1211 C CA . ALA A 1 153 ? 5.129 2.451 3.223 1.00 98.56 153 ALA A CA 1
ATOM 1212 C C . ALA A 1 153 ? 3.779 1.760 3.484 1.00 98.56 153 ALA A C 1
ATOM 1214 O O . ALA A 1 153 ? 3.034 2.176 4.368 1.00 98.56 153 ALA A O 1
ATOM 1215 N N . ILE A 1 154 ? 3.468 0.688 2.743 1.00 98.75 154 ILE A N 1
ATOM 1216 C CA . ILE A 1 154 ? 2.280 -0.134 2.999 1.00 98.75 154 ILE A CA 1
ATOM 1217 C C . ILE A 1 154 ? 2.425 -0.894 4.322 1.00 98.75 154 ILE A C 1
ATOM 1219 O O . ILE A 1 154 ? 1.502 -0.867 5.129 1.00 98.75 154 ILE A O 1
ATOM 1223 N N . PHE A 1 155 ? 3.560 -1.553 4.566 1.00 98.62 155 PHE A N 1
ATOM 1224 C CA . PHE A 1 155 ? 3.780 -2.313 5.803 1.00 98.62 155 PHE A CA 1
ATOM 1225 C C . PHE A 1 155 ? 3.697 -1.424 7.048 1.00 98.62 155 PHE A C 1
ATOM 1227 O O . PHE A 1 155 ? 2.996 -1.766 7.998 1.00 98.62 155 PHE A O 1
ATOM 1234 N N . ASP A 1 156 ? 4.332 -0.255 7.011 1.00 98.44 156 ASP A N 1
ATOM 1235 C CA . ASP A 1 156 ? 4.300 0.719 8.101 1.00 98.44 156 ASP A CA 1
ATOM 1236 C C . ASP A 1 156 ? 2.872 1.222 8.352 1.00 98.44 156 ASP A C 1
ATOM 1238 O O . ASP A 1 156 ? 2.447 1.387 9.498 1.00 98.44 156 ASP A O 1
ATOM 1242 N N . ALA A 1 157 ? 2.095 1.425 7.285 1.00 98.56 157 ALA A N 1
ATOM 1243 C CA . ALA A 1 157 ? 0.703 1.837 7.390 1.00 98.56 157 ALA A CA 1
ATOM 1244 C C . ALA A 1 157 ? -0.206 0.745 7.969 1.00 98.56 157 ALA A C 1
ATOM 1246 O O . ALA A 1 157 ? -1.120 1.074 8.725 1.00 98.56 157 ALA A O 1
ATOM 1247 N N . ILE A 1 158 ? 0.056 -0.533 7.671 1.00 98.25 158 ILE A N 1
ATOM 1248 C CA . ILE A 1 158 ? -0.650 -1.663 8.294 1.00 98.25 158 ILE A CA 1
ATOM 1249 C C . ILE A 1 158 ? -0.401 -1.653 9.800 1.00 98.25 158 ILE A C 1
ATOM 1251 O O . ILE A 1 158 ? -1.361 -1.619 10.567 1.00 98.25 158 ILE A O 1
ATOM 1255 N N . SER A 1 159 ? 0.861 -1.572 10.231 1.00 97.12 159 SER A N 1
ATOM 1256 C CA . SER A 1 159 ? 1.180 -1.488 11.660 1.00 97.12 159 SER A CA 1
ATOM 1257 C C . SER A 1 159 ? 0.539 -0.261 12.312 1.00 97.12 159 SER A C 1
ATOM 1259 O O . SER A 1 159 ? -0.029 -0.358 13.397 1.00 97.12 159 SER A O 1
ATOM 1261 N N . LYS A 1 160 ? 0.548 0.898 11.640 1.00 97.38 160 LYS A N 1
ATOM 1262 C CA . LYS A 1 160 ? -0.130 2.108 12.131 1.00 97.38 160 LYS A CA 1
ATOM 1263 C C . LYS A 1 160 ? -1.637 1.901 12.304 1.00 97.38 160 LYS A C 1
ATOM 1265 O O . LYS A 1 160 ? -2.192 2.354 13.304 1.00 97.38 160 LYS A O 1
ATOM 1270 N N . TYR A 1 161 ? -2.291 1.230 11.359 1.00 97.31 161 TYR A N 1
ATOM 1271 C CA . TYR A 1 161 ? -3.714 0.913 11.451 1.00 97.31 161 TYR A CA 1
ATOM 1272 C C . TYR A 1 161 ? -4.003 -0.039 12.621 1.00 97.31 161 TYR A C 1
ATOM 1274 O O . TYR A 1 161 ? -4.914 0.214 13.407 1.00 97.31 161 TYR A O 1
ATOM 1282 N N . GLU A 1 162 ? -3.191 -1.082 12.802 1.00 95.06 162 GLU A N 1
ATOM 1283 C CA . GLU A 1 162 ? -3.312 -2.017 13.930 1.00 95.06 162 GLU A CA 1
ATOM 1284 C C . GLU A 1 162 ? -3.164 -1.315 15.284 1.00 95.06 162 GLU A C 1
ATOM 1286 O O . GLU A 1 162 ? -3.970 -1.545 16.192 1.00 95.06 162 GLU A O 1
ATOM 1291 N N . TYR A 1 163 ? -2.185 -0.414 15.413 1.00 95.25 163 TYR A N 1
ATOM 1292 C CA . TYR A 1 163 ? -2.030 0.411 16.610 1.00 95.25 163 TYR A CA 1
ATOM 1293 C C . TYR A 1 163 ? -3.252 1.295 16.841 1.00 95.25 163 TYR A C 1
ATOM 1295 O O . TYR A 1 163 ? -3.789 1.302 17.943 1.00 95.25 163 TYR A O 1
ATOM 1303 N N . MET A 1 164 ? -3.737 1.987 15.808 1.00 94.12 164 MET A N 1
ATOM 1304 C CA . MET A 1 164 ? -4.919 2.844 15.905 1.00 94.12 164 MET A CA 1
ATOM 1305 C C . MET A 1 164 ? -6.151 2.066 16.389 1.00 94.12 164 MET A C 1
ATOM 1307 O O . MET A 1 164 ? -6.812 2.489 17.338 1.00 94.12 164 MET A O 1
ATOM 1311 N N . VAL A 1 165 ? -6.429 0.899 15.801 1.00 93.44 165 VAL A N 1
ATOM 1312 C CA . VAL A 1 165 ? -7.555 0.040 16.204 1.00 93.44 165 VAL A CA 1
ATOM 1313 C C . VAL A 1 165 ? -7.383 -0.467 17.639 1.00 93.44 165 VAL A C 1
ATOM 1315 O O . VAL A 1 165 ? -8.338 -0.456 18.419 1.00 93.44 165 VAL A O 1
ATOM 1318 N N . THR A 1 166 ? -6.169 -0.878 18.010 1.00 93.81 166 THR A N 1
ATOM 1319 C CA . THR A 1 166 ? -5.870 -1.388 19.356 1.00 93.81 166 THR A CA 1
ATOM 1320 C C . THR A 1 166 ? -6.014 -0.296 20.409 1.00 93.81 166 THR A C 1
ATOM 1322 O O . THR A 1 166 ? -6.662 -0.515 21.430 1.00 93.81 166 THR A O 1
ATOM 1325 N N . THR A 1 167 ? -5.482 0.900 20.156 1.00 92.88 167 THR A N 1
ATOM 1326 C CA . THR A 1 167 ? -5.620 2.049 21.056 1.00 92.88 167 THR A CA 1
ATOM 1327 C C . THR A 1 167 ? -7.085 2.428 21.235 1.00 92.88 167 THR A C 1
ATOM 1329 O O . THR A 1 167 ? -7.528 2.563 22.371 1.00 92.88 167 THR A O 1
ATOM 1332 N N . LEU A 1 168 ? -7.870 2.510 20.155 1.00 91.69 168 LEU A N 1
ATOM 1333 C CA . LEU A 1 168 ? -9.306 2.802 20.246 1.00 91.69 168 LEU A CA 1
ATOM 1334 C C . LEU A 1 168 ? -10.058 1.761 21.084 1.00 91.69 168 LEU A C 1
ATOM 1336 O O . LEU A 1 168 ? -10.929 2.116 21.881 1.00 91.69 168 LEU A O 1
ATOM 1340 N N . ARG A 1 169 ? -9.720 0.477 20.927 1.00 93.25 169 ARG A N 1
ATOM 1341 C CA . ARG A 1 169 ? -10.293 -0.601 21.738 1.00 93.25 169 ARG A CA 1
ATOM 1342 C C . ARG A 1 169 ? -9.931 -0.445 23.215 1.00 93.25 169 ARG A C 1
ATOM 1344 O O . ARG A 1 169 ? -10.827 -0.481 24.053 1.00 93.25 169 ARG A O 1
ATOM 1351 N N . LEU A 1 170 ? -8.651 -0.247 23.525 1.00 93.81 170 LEU A N 1
ATOM 1352 C CA . LEU A 1 170 ? -8.171 -0.110 24.902 1.00 93.81 170 LEU A CA 1
ATOM 1353 C C . LEU A 1 170 ? -8.768 1.119 25.592 1.00 93.81 170 LEU A C 1
ATOM 1355 O O . LEU A 1 170 ? -9.194 1.017 26.737 1.00 93.81 170 LEU A O 1
ATOM 1359 N N . THR A 1 171 ? -8.870 2.256 24.901 1.00 93.38 171 THR A N 1
ATOM 1360 C CA . THR A 1 171 ? -9.527 3.454 25.442 1.00 93.38 171 THR A CA 1
ATOM 1361 C C . THR A 1 171 ? -10.986 3.173 25.798 1.00 93.38 171 THR A C 1
ATOM 1363 O O . THR A 1 171 ? -11.415 3.509 26.898 1.00 93.38 171 THR A O 1
ATOM 1366 N N . ARG A 1 172 ? -11.734 2.479 24.928 1.00 93.94 172 ARG A N 1
ATOM 1367 C CA . ARG A 1 172 ? -13.124 2.083 25.219 1.00 93.94 172 ARG A CA 1
ATOM 1368 C C . ARG A 1 172 ? -13.231 1.132 26.410 1.00 93.94 172 ARG A C 1
ATOM 1370 O O . ARG A 1 172 ? -14.139 1.283 27.226 1.00 93.94 172 ARG A O 1
ATOM 1377 N N . GLU A 1 173 ? -12.334 0.154 26.512 1.00 94.06 173 GLU A N 1
ATOM 1378 C CA . GLU A 1 173 ? -12.296 -0.766 27.655 1.00 94.06 173 GLU A CA 1
ATOM 1379 C C . GLU A 1 173 ? -12.014 0.002 28.958 1.00 94.06 173 GLU A C 1
ATOM 1381 O O . GLU A 1 173 ? -12.749 -0.160 29.932 1.00 94.06 173 GLU A O 1
ATOM 1386 N N . VAL A 1 174 ? -11.023 0.900 28.962 1.00 95.44 174 VAL A N 1
ATOM 1387 C CA . VAL A 1 174 ? -10.695 1.758 30.115 1.00 95.44 174 VAL A CA 1
ATOM 1388 C C . VAL A 1 174 ? -11.879 2.636 30.523 1.00 95.44 174 VAL A C 1
ATOM 1390 O O . VAL A 1 174 ? -12.209 2.686 31.709 1.00 95.44 174 VAL A O 1
ATOM 1393 N N . ASP A 1 175 ? -12.548 3.288 29.571 1.00 95.00 175 ASP A N 1
ATOM 1394 C CA . ASP A 1 175 ? -13.720 4.122 29.859 1.00 95.00 175 ASP A CA 1
ATOM 1395 C C . ASP A 1 175 ? -14.859 3.298 30.469 1.00 95.00 175 ASP A C 1
ATOM 1397 O O . ASP A 1 175 ? -15.462 3.708 31.461 1.00 95.00 175 ASP A O 1
ATOM 1401 N N . THR A 1 176 ? -15.095 2.093 29.947 1.00 95.31 176 THR A N 1
ATOM 1402 C CA . THR A 1 176 ? -16.110 1.172 30.478 1.00 95.31 176 THR A CA 1
ATOM 1403 C C . THR A 1 176 ? -15.820 0.807 31.936 1.00 95.31 176 THR A C 1
ATOM 1405 O O . THR A 1 176 ? -16.707 0.895 32.789 1.00 95.31 176 THR A O 1
ATOM 1408 N N . TRP A 1 177 ? -14.570 0.453 32.252 1.00 96.25 177 TRP A N 1
ATOM 1409 C CA . TRP A 1 177 ? -14.156 0.132 33.621 1.00 96.25 177 TRP A CA 1
ATOM 1410 C C . TRP A 1 177 ? -14.236 1.334 34.556 1.00 96.25 177 TRP A C 1
ATOM 1412 O O . TRP A 1 177 ? -14.668 1.197 35.701 1.00 96.25 177 TRP A O 1
ATOM 1422 N N . ARG A 1 178 ? -13.878 2.524 34.069 1.00 96.62 178 ARG A N 1
ATOM 1423 C CA . ARG A 1 178 ? -14.008 3.768 34.830 1.00 96.62 178 ARG A CA 1
ATOM 1424 C C . ARG A 1 178 ? -15.467 4.044 35.186 1.00 96.62 178 ARG A C 1
ATOM 1426 O O . ARG A 1 178 ? -15.758 4.361 36.338 1.00 96.62 178 ARG A O 1
ATOM 1433 N N . THR A 1 179 ? -16.386 3.896 34.234 1.00 95.75 179 THR A N 1
ATOM 1434 C CA . THR A 1 179 ? -17.823 4.067 34.481 1.00 95.75 179 THR A CA 1
ATOM 1435 C C . THR A 1 179 ? -18.353 3.023 35.463 1.00 95.75 179 THR A C 1
ATOM 1437 O O . THR A 1 179 ? -19.056 3.385 36.404 1.00 95.75 179 THR A O 1
ATOM 1440 N N . ALA A 1 180 ? -17.979 1.750 35.307 1.00 96.88 180 ALA A N 1
ATOM 1441 C CA . ALA A 1 180 ? -18.388 0.688 36.225 1.00 96.88 180 ALA A CA 1
ATOM 1442 C C . ALA A 1 180 ? -17.899 0.939 37.662 1.00 96.88 180 ALA A C 1
ATOM 1444 O O . ALA A 1 180 ? -18.672 0.798 38.608 1.00 96.88 180 ALA A O 1
ATOM 1445 N N . ALA A 1 181 ? -16.647 1.379 37.829 1.00 97.25 181 ALA A N 1
ATOM 1446 C CA . ALA A 1 181 ? -16.085 1.718 39.134 1.00 97.25 181 ALA A CA 1
ATOM 1447 C C . ALA A 1 181 ? -16.825 2.890 39.801 1.00 97.25 181 ALA A C 1
ATOM 1449 O O . ALA A 1 181 ? -17.103 2.839 40.997 1.00 97.25 181 ALA A O 1
ATOM 1450 N N . LEU A 1 182 ? -17.193 3.922 39.032 1.00 97.44 182 LEU A N 1
ATOM 1451 C CA . LEU A 1 182 ? -17.989 5.043 39.541 1.00 97.44 182 LEU A CA 1
ATOM 1452 C C . LEU A 1 182 ? -19.390 4.598 39.985 1.00 97.44 182 LEU A C 1
ATOM 1454 O O . LEU A 1 182 ? -19.850 5.019 41.044 1.00 97.44 182 LEU A O 1
ATOM 1458 N N . ILE A 1 183 ? -20.049 3.722 39.221 1.00 97.50 183 ILE A N 1
ATOM 1459 C CA . ILE A 1 183 ? -21.358 3.163 39.596 1.00 97.50 183 ILE A CA 1
ATOM 1460 C C . ILE A 1 183 ? -21.241 2.337 40.882 1.00 97.50 183 ILE A C 1
ATOM 1462 O O . ILE A 1 183 ? -22.025 2.536 41.808 1.00 97.50 183 ILE A O 1
ATOM 1466 N N . ALA A 1 184 ? -20.245 1.451 40.969 1.00 97.06 184 ALA A N 1
ATOM 1467 C CA . ALA A 1 184 ? -20.005 0.640 42.159 1.00 97.06 184 ALA A CA 1
ATOM 1468 C C . ALA A 1 184 ? -19.743 1.511 43.398 1.00 97.06 184 ALA A C 1
ATOM 1470 O O . ALA A 1 184 ? -20.295 1.248 44.462 1.00 97.06 184 ALA A O 1
ATOM 1471 N N . LEU A 1 185 ? -18.966 2.589 43.251 1.00 97.94 185 LEU A N 1
ATOM 1472 C CA . LEU A 1 185 ? -18.713 3.539 44.333 1.00 97.94 185 LEU A CA 1
ATOM 1473 C C . LEU A 1 185 ? -20.007 4.199 44.831 1.00 97.94 185 LEU A C 1
ATOM 1475 O O . LEU A 1 185 ? -20.223 4.288 46.038 1.00 97.94 185 LEU A O 1
ATOM 1479 N N . VAL A 1 186 ? -20.884 4.634 43.921 1.00 97.75 186 VAL A N 1
ATOM 1480 C CA . VAL A 1 186 ? -22.184 5.221 44.286 1.00 97.75 186 VAL A CA 1
ATOM 1481 C C . VAL A 1 186 ? -23.064 4.203 45.014 1.00 97.75 186 VAL A C 1
ATOM 1483 O O . VAL A 1 186 ? -23.660 4.549 46.033 1.00 97.75 186 VAL A O 1
ATOM 1486 N N . LEU A 1 187 ? -23.114 2.954 44.542 1.00 97.69 187 LEU A N 1
ATOM 1487 C CA . LEU A 1 187 ? -23.870 1.882 45.198 1.00 97.69 187 LEU A CA 1
ATOM 1488 C C . LEU A 1 187 ? -23.373 1.634 46.626 1.00 97.69 187 LEU A C 1
ATOM 1490 O O . LEU A 1 187 ? -24.179 1.637 47.552 1.00 97.69 187 LEU A O 1
ATOM 1494 N N . ILE A 1 188 ? -22.054 1.538 46.819 1.00 97.81 188 ILE A N 1
ATOM 1495 C CA . ILE A 1 188 ? -21.443 1.375 48.146 1.00 97.81 188 ILE A CA 1
ATOM 1496 C C . ILE A 1 188 ? -21.834 2.532 49.074 1.00 97.81 188 ILE A C 1
ATOM 1498 O O . ILE A 1 188 ? -22.187 2.301 50.230 1.00 97.81 188 ILE A O 1
ATOM 1502 N N . ILE A 1 189 ? -21.807 3.779 48.589 1.00 97.56 189 ILE A N 1
ATOM 1503 C CA . ILE A 1 189 ? -22.197 4.954 49.385 1.00 97.56 189 ILE A CA 1
ATOM 1504 C C . ILE A 1 189 ? -23.672 4.868 49.804 1.00 97.56 189 ILE A C 1
ATOM 1506 O O . ILE A 1 189 ? -23.990 5.105 50.970 1.00 97.56 189 ILE A O 1
ATOM 1510 N N . VAL A 1 190 ? -24.569 4.510 48.881 1.00 97.56 190 VAL A N 1
ATOM 1511 C CA . VAL A 1 190 ? -26.012 4.388 49.152 1.00 97.56 190 VAL A CA 1
ATOM 1512 C C . VAL A 1 190 ? -26.303 3.255 50.136 1.00 97.56 190 VAL A C 1
ATOM 1514 O O . VA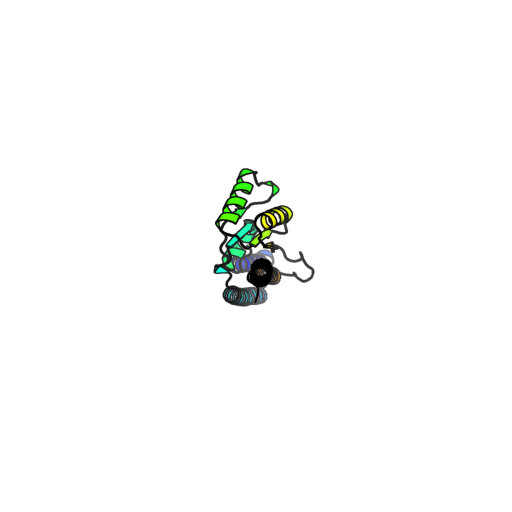L A 1 190 ? -27.062 3.455 51.087 1.00 97.56 190 VAL A O 1
ATOM 1517 N N . GLU A 1 191 ? -25.688 2.087 49.953 1.00 96.69 191 GLU A N 1
ATOM 1518 C CA . GLU A 1 191 ? -25.822 0.951 50.869 1.00 96.69 191 GLU A CA 1
ATOM 1519 C C . GLU A 1 191 ? -25.316 1.313 52.265 1.00 96.69 191 GLU A C 1
ATOM 1521 O O . GLU A 1 191 ? -26.032 1.130 53.249 1.00 96.69 191 GLU A O 1
ATOM 1526 N N . THR A 1 192 ? -24.132 1.925 52.349 1.00 96.69 192 THR A N 1
ATOM 1527 C CA . THR A 1 192 ? -23.542 2.369 53.619 1.00 96.69 192 THR A CA 1
ATOM 1528 C C . THR A 1 192 ? -24.451 3.372 54.332 1.00 96.69 192 THR A C 1
ATOM 1530 O O . THR A 1 192 ? -24.712 3.230 55.527 1.00 96.69 192 THR A O 1
ATOM 1533 N N . ALA A 1 193 ? -24.995 4.360 53.613 1.00 95.69 193 ALA A N 1
ATOM 1534 C CA . ALA A 1 193 ? -25.925 5.341 54.171 1.00 95.69 193 ALA A CA 1
ATOM 1535 C C . ALA A 1 193 ? -27.242 4.699 54.639 1.00 95.69 193 ALA A C 1
ATOM 1537 O O . ALA A 1 193 ? -27.767 5.060 55.694 1.00 95.69 193 ALA A O 1
ATOM 1538 N N . THR A 1 194 ? -27.760 3.726 53.886 1.00 95.62 194 THR A N 1
ATOM 1539 C CA . THR A 1 194 ? -28.989 2.997 54.228 1.00 95.62 194 THR A CA 1
ATOM 1540 C C . THR A 1 194 ? -28.792 2.147 55.480 1.00 95.62 194 THR A C 1
ATOM 1542 O O . THR A 1 194 ? -29.614 2.209 56.394 1.00 95.62 194 THR A O 1
ATOM 1545 N N . ILE A 1 195 ? -27.682 1.408 55.566 1.00 94.81 195 ILE A N 1
ATOM 1546 C CA . ILE A 1 195 ? -27.315 0.619 56.749 1.00 94.81 195 ILE A CA 1
ATOM 1547 C C . ILE A 1 195 ? -27.168 1.538 57.966 1.00 94.81 195 ILE A C 1
ATOM 1549 O O . ILE A 1 195 ? -27.762 1.266 59.007 1.00 94.81 195 ILE A O 1
ATOM 1553 N N . ALA A 1 196 ? -26.456 2.661 57.831 1.00 93.38 196 ALA A N 1
ATOM 1554 C CA . ALA A 1 196 ? -26.289 3.631 58.913 1.00 93.38 196 ALA A CA 1
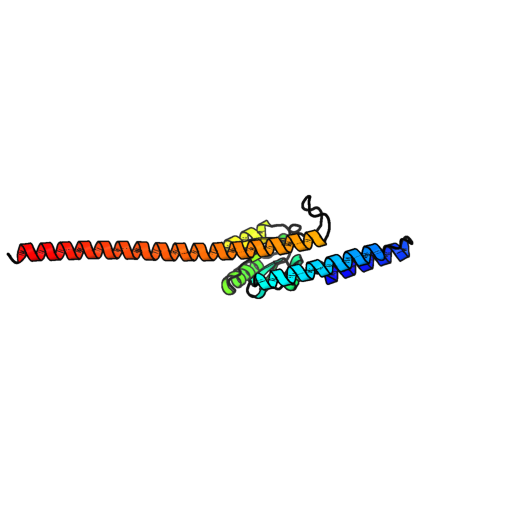ATOM 1555 C C . ALA A 1 196 ? -27.629 4.236 59.376 1.00 93.38 196 ALA A C 1
ATOM 1557 O O . ALA A 1 196 ? -27.862 4.394 60.577 1.00 93.38 196 ALA A O 1
ATOM 1558 N N . TYR A 1 197 ? -28.533 4.546 58.441 1.00 94.12 197 TYR A N 1
ATOM 1559 C CA . TYR A 1 197 ? -29.878 5.034 58.751 1.00 94.12 197 TYR A CA 1
ATOM 1560 C C . TYR A 1 197 ? -30.712 3.988 59.501 1.00 94.12 197 TYR A C 1
ATOM 1562 O O . TYR A 1 197 ? -31.320 4.304 60.526 1.00 94.12 197 TYR A O 1
ATOM 1570 N N . LEU A 1 198 ? -30.731 2.744 59.012 1.00 93.88 198 LEU A N 1
ATOM 1571 C CA . LEU A 1 198 ? -31.463 1.646 59.642 1.00 93.88 198 LEU A CA 1
ATOM 1572 C C . LEU A 1 198 ? -30.920 1.344 61.039 1.00 93.88 198 LEU A C 1
ATOM 1574 O O . LEU A 1 198 ? -31.717 1.194 61.963 1.00 93.88 198 LEU A O 1
ATOM 1578 N N . TRP A 1 199 ? -29.596 1.334 61.212 1.00 92.06 199 TRP A N 1
ATOM 1579 C CA . TRP A 1 199 ? -28.956 1.125 62.510 1.00 92.06 199 TRP A CA 1
ATOM 1580 C C . TRP A 1 199 ? -29.387 2.191 63.527 1.00 92.06 199 TRP A C 1
ATOM 1582 O O . TRP A 1 199 ? -29.856 1.865 64.615 1.00 92.06 199 TRP A O 1
ATOM 1592 N N . ARG A 1 200 ? -29.371 3.469 63.125 1.00 90.44 200 ARG A N 1
ATOM 1593 C CA . ARG A 1 200 ? -29.809 4.587 63.974 1.00 90.44 200 ARG A CA 1
ATOM 1594 C C . ARG A 1 200 ? -31.304 4.551 64.312 1.00 90.44 200 ARG A C 1
ATOM 1596 O O . ARG A 1 200 ? -31.693 5.008 65.383 1.00 90.44 200 ARG A O 1
ATOM 1603 N N . LYS A 1 201 ? -32.149 4.054 63.403 1.00 87.56 201 LYS A N 1
ATOM 1604 C CA . LYS A 1 201 ? -33.609 3.984 63.584 1.00 87.56 201 LYS A CA 1
ATOM 1605 C C . LYS A 1 201 ? -34.053 2.786 64.429 1.00 87.56 201 LYS A C 1
ATOM 1607 O O . LYS A 1 201 ? -35.037 2.905 65.152 1.00 87.56 201 LYS A O 1
ATOM 1612 N N . LEU A 1 202 ? -33.375 1.643 64.309 1.00 84.94 202 LEU A N 1
ATOM 1613 C CA . LEU A 1 202 ? -33.748 0.394 64.986 1.00 84.94 202 LEU A CA 1
ATOM 1614 C C . LEU A 1 202 ? -33.209 0.277 66.420 1.00 84.94 202 LEU A C 1
ATOM 1616 O O . LEU A 1 202 ? -33.640 -0.620 67.134 1.00 84.94 202 LEU A O 1
ATOM 1620 N N . GLY A 1 203 ? -32.344 1.193 66.864 1.00 63.47 203 GLY A N 1
ATOM 1621 C CA . GLY A 1 203 ? -32.000 1.341 68.280 1.00 63.47 203 GLY A CA 1
ATOM 1622 C C . GLY A 1 203 ? -31.273 0.141 68.895 1.00 63.47 203 GLY A C 1
ATOM 1623 O O . GLY A 1 203 ? -31.650 -0.288 69.984 1.00 63.47 203 GLY A O 1
ATOM 1624 N N . VAL A 1 204 ? -30.244 -0.377 68.213 1.00 52.91 204 VAL A N 1
ATOM 1625 C CA . VAL A 1 204 ? -29.153 -1.129 68.865 1.00 52.91 204 VAL A CA 1
ATOM 1626 C C . VAL A 1 204 ? -27.971 -0.199 69.052 1.00 52.91 204 VAL A C 1
ATOM 1628 O O . VAL A 1 204 ? -27.551 0.385 68.027 1.00 52.91 204 VAL A O 1
#

Secondary structure (DSSP, 8-state):
--SHHHHHHHHHHHHHHHHHHH----HHHHHHHHHHHHHHHHHHHHHHHHTTGGG-EEEEEHHHHHHHHHHT-EEEEEE--GGG--HHHHHHHHHHHHHHT--EEEEEGGG-SHHHHHHHHTTT-EEEEE-SSTTSSTT--SHHHHHHHHHHHHHHHHHHHHHHHHHHHHHHHHHHHHHHHHHHHHHHHHHHHHHHHHHHHHT-

Mean predicted aligned error: 5.23 Å

pLDDT: mean 96.02, std 4.85, range [52.91, 98.81]

Sequence (204 aa):
WNTPDAIKERYRDVARALKDHLKLDVSDRLDRCLSRIDAIATQLKKRAEEVGVKSIKVICMSWQKAFVSWLGLNVVAEYGPPEKLSTAEVEKLLKTGREEKVALVIDNLQSGVEFGRSLAERLDAVQVVLTNFPYTEPKLVNLTEVMKRNANAIFDAISKYEYMVTTLRLTREVDTWRTAALIALVLIIVETATIAYLWRKLGV

Radius of gyration: 27.33 Å; Cα contacts (8 Å, |Δi|>4): 235; chains: 1; bounding box: 59×29×102 Å